Protein AF-A0A519GGA2-F1 (afdb_monomer_lite)

pLDDT: mean 87.55, std 9.19, range [40.94, 97.56]

Secondary structure (DSSP, 8-state):
---PPP-HHHHHHHHHHHHHHHHHHHHHHHHHHHHHHHHHHHHHHHHHHHHHHHHHHHHHHHTS-SSSS-HHHHHHHHHHHHTTT--GGGGGGPPPGGG-SS---HHHHHHHHHHHHHHHIIIIIHHHHHHHHHHHHHH--TT-HHHHHHHHHHHHHTT-GGG--HHHHHHHHHHHHHHHS-TTS-HHHHHHHHHHHHHHHTTSS---SSPP-HHHHHHHHHHHHTS-HHHHHHHHHHHTTTTTTSPPB-HHHHH-TTGGGT---TT---TT--B-GGGSHHIIIIIIHHHHHHHHHHHHHHHHHHTT----HHHHHHHHHHHHHHHHHHHHHHHHH--

Sequence (339 aa):
QRLAGADVKLERRRHALRVAGVAAMTLLTVGLLAAWGTSALQNLNYLKAVEARVEPARQSLATLPARVQNLVQIAPVLQGLRNIWQTPENRDGHAPLAMTLGLYQGDKLDAAAMLAHQRALADAFLPQLAKRLEDQLRTAQKDNLEFTYEALKSYLMLHQPEHFDADALKAWITLDWARSLDRGIPEDQRRALEDQLDVLIAQGPPRSPLKMDENLVRSVRAMLASYPLEARIFSRLKRQRLGQDIPAFSVATAAGPSAPLVFERISGKPLTDGVPGMFTFDGYHKRFQNEVVVVTGLLATEDPWVLGQERSAADRARDVAALGALTDRVRRLYLEEYV

Radius of gyration: 34.6 Å; chains: 1; bounding box: 66×61×123 Å

Foldseek 3Di:
DDDDDDDVVVVVVVVVVVVVVVVVVVVVVVVLVVLVVLLQVLQVVLVVQLVVVVVVLVVLLVPPDPDDDDLLSVLVSLVCLLCSSDDPSQHPLHHDPSNPPVNHCSVVVNVVSLVVSLVSCLPPVLLNVLVVLVVQLVVDDLVQLQSNLLSLLLNVLQAPLVSPDLVSNLVNSLVCCVVPPDPPDDPVSSVSSSVSSVSNCVVGRRHRPDDDPPVSLLVSLVSSVVDDPLVSLLSVVVVVVQQPVFDFDFQCVVVDVCSVVPDADPVRDDSVPGHRRCLDPCNVPVTVVVVLLVSLVVCLVRVCVSSVVVDDPVVSVVSVVCSVVSSVSNVVVSVVSRD

Structure (mmCIF, N/CA/C/O backbone):
data_AF-A0A519GGA2-F1
#
_entry.id   AF-A0A519GGA2-F1
#
loop_
_atom_site.group_PDB
_atom_site.id
_atom_site.type_symbol
_atom_site.label_atom_id
_atom_site.label_alt_id
_atom_site.label_comp_id
_atom_site.label_asym_id
_atom_site.label_entity_id
_atom_site.label_seq_id
_atom_site.pdbx_PDB_ins_code
_atom_site.Cartn_x
_atom_site.Cartn_y
_atom_site.Cartn_z
_atom_site.occupancy
_atom_site.B_iso_or_equiv
_atom_site.auth_seq_id
_atom_site.auth_comp_id
_atom_site.auth_asym_id
_atom_site.auth_atom_id
_atom_site.pdbx_PDB_model_num
ATOM 1 N N . GLN A 1 1 ? 14.987 -31.013 -91.842 1.00 44.22 1 GLN A N 1
ATOM 2 C CA . GLN A 1 1 ? 15.618 -30.591 -90.573 1.00 44.22 1 GLN A CA 1
ATOM 3 C C . GLN A 1 1 ? 15.258 -29.129 -90.334 1.00 44.22 1 GLN A C 1
ATOM 5 O O . GLN A 1 1 ? 15.663 -28.283 -91.115 1.00 44.22 1 GLN A O 1
ATOM 10 N N . ARG A 1 2 ? 14.389 -28.839 -89.356 1.00 40.94 2 ARG A N 1
ATOM 11 C CA . ARG A 1 2 ? 13.951 -27.472 -89.020 1.00 40.94 2 ARG A CA 1
ATOM 12 C C . ARG A 1 2 ? 14.834 -26.949 -87.884 1.00 40.94 2 ARG A C 1
ATOM 14 O O . ARG A 1 2 ? 14.681 -27.406 -86.758 1.00 40.94 2 ARG A O 1
ATOM 21 N N . LEU A 1 3 ? 15.738 -26.018 -88.177 1.00 49.50 3 LEU A N 1
ATOM 22 C CA . LEU A 1 3 ? 16.419 -25.207 -87.165 1.00 49.50 3 LEU A CA 1
ATOM 23 C C . LEU A 1 3 ? 15.674 -23.871 -87.095 1.00 49.50 3 LEU A C 1
ATOM 25 O O . LEU A 1 3 ? 15.747 -23.055 -88.010 1.00 49.50 3 LEU A O 1
ATOM 29 N N . ALA A 1 4 ? 14.861 -23.716 -86.052 1.00 53.75 4 ALA A N 1
ATOM 30 C CA . ALA A 1 4 ? 14.097 -22.509 -85.779 1.00 53.75 4 ALA A CA 1
ATOM 31 C C . ALA A 1 4 ? 15.055 -21.363 -85.419 1.00 53.75 4 ALA A C 1
ATOM 33 O O . ALA A 1 4 ? 15.823 -21.474 -84.465 1.00 53.75 4 ALA A O 1
ATOM 34 N N . GLY A 1 5 ? 15.018 -20.274 -86.189 1.00 57.56 5 GLY A N 1
ATOM 35 C CA . GLY A 1 5 ? 15.769 -19.058 -85.889 1.00 57.56 5 GLY A CA 1
ATOM 36 C C . GLY A 1 5 ? 15.288 -18.454 -84.572 1.00 57.56 5 GLY A C 1
ATOM 37 O O . GLY A 1 5 ? 14.107 -18.143 -84.422 1.00 57.56 5 GLY A O 1
ATOM 38 N N . ALA A 1 6 ? 16.195 -18.324 -83.607 1.00 61.47 6 ALA A N 1
ATOM 39 C CA . ALA A 1 6 ? 15.923 -17.653 -82.346 1.00 61.47 6 ALA A CA 1
ATOM 40 C C . ALA A 1 6 ? 15.595 -16.172 -82.605 1.00 61.47 6 ALA A C 1
ATOM 42 O O . ALA A 1 6 ? 16.351 -15.455 -83.260 1.00 61.47 6 ALA A O 1
ATOM 43 N N . ASP A 1 7 ? 14.447 -15.715 -82.108 1.00 73.69 7 ASP A N 1
ATOM 44 C CA . ASP A 1 7 ? 14.014 -14.324 -82.221 1.00 73.69 7 ASP A CA 1
ATOM 45 C C . ASP A 1 7 ? 14.895 -13.418 -81.339 1.00 73.69 7 ASP A C 1
ATOM 47 O O . ASP A 1 7 ? 14.715 -13.313 -80.122 1.00 73.69 7 ASP A O 1
ATOM 51 N N . VAL A 1 8 ? 15.864 -12.751 -81.972 1.00 73.19 8 VAL A N 1
ATOM 52 C CA . VAL A 1 8 ? 16.862 -11.872 -81.336 1.00 73.19 8 VAL A CA 1
ATOM 53 C C . VAL A 1 8 ? 16.212 -10.725 -80.546 1.00 73.19 8 VAL A C 1
ATOM 55 O O . VAL A 1 8 ? 16.763 -10.271 -79.539 1.00 73.19 8 VAL A O 1
ATOM 58 N N . LYS A 1 9 ? 15.022 -10.246 -80.946 1.00 74.69 9 LYS A N 1
ATOM 59 C CA . LYS A 1 9 ? 14.295 -9.206 -80.191 1.00 74.69 9 LYS A CA 1
ATOM 60 C C . LYS A 1 9 ? 13.747 -9.765 -78.881 1.00 74.69 9 LYS A C 1
ATOM 62 O O . LYS A 1 9 ? 13.834 -9.104 -77.842 1.00 74.69 9 LYS A O 1
ATOM 67 N N . LEU A 1 10 ? 13.217 -10.985 -78.922 1.00 76.44 10 LEU A N 1
ATOM 68 C CA . LEU A 1 10 ? 12.726 -11.692 -77.744 1.00 76.44 10 LEU A CA 1
ATOM 69 C C . LEU A 1 10 ? 13.873 -11.999 -76.768 1.00 76.44 10 LEU A C 1
ATOM 71 O O . LEU A 1 10 ? 13.717 -11.850 -75.556 1.00 76.44 10 LEU A O 1
ATOM 75 N N . GLU A 1 11 ? 15.039 -12.369 -77.296 1.00 80.38 11 GLU A N 1
ATOM 76 C CA . GLU A 1 11 ? 16.248 -12.640 -76.517 1.00 80.38 11 GLU A CA 1
ATOM 77 C C . GLU A 1 11 ? 16.801 -11.379 -75.832 1.00 80.38 11 GLU A C 1
ATOM 79 O O . GLU A 1 11 ? 17.041 -11.397 -74.623 1.00 80.38 11 GLU A O 1
ATOM 84 N N . ARG A 1 12 ? 16.883 -10.244 -76.543 1.00 80.69 12 ARG A N 1
ATOM 85 C CA . ARG A 1 12 ? 17.262 -8.944 -75.952 1.00 80.69 12 ARG A CA 1
ATOM 86 C C . ARG A 1 12 ? 16.295 -8.494 -74.860 1.00 80.69 12 ARG A C 1
ATOM 88 O O . ARG A 1 12 ? 16.736 -8.033 -73.809 1.00 80.69 12 ARG A O 1
ATOM 95 N N . ARG A 1 13 ? 14.983 -8.659 -75.069 1.00 84.88 13 ARG A N 1
ATOM 96 C CA . ARG A 1 13 ? 13.961 -8.327 -74.060 1.00 84.88 13 ARG A CA 1
ATOM 97 C C . ARG A 1 13 ? 14.098 -9.205 -72.815 1.00 84.88 13 ARG A C 1
ATOM 99 O O . ARG A 1 13 ? 14.031 -8.693 -71.702 1.00 84.88 13 ARG A O 1
ATOM 10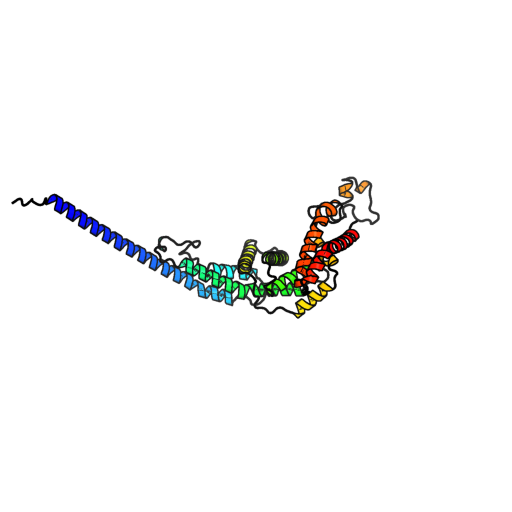6 N N . ARG A 1 14 ? 14.338 -10.509 -72.986 1.00 85.44 14 ARG A N 1
ATOM 107 C CA . ARG A 1 14 ? 14.599 -11.442 -71.875 1.00 85.44 14 ARG A CA 1
ATOM 108 C C . ARG A 1 14 ? 15.880 -11.086 -71.123 1.00 85.44 14 ARG A C 1
ATOM 110 O O . ARG A 1 14 ? 15.871 -11.108 -69.897 1.00 85.44 14 ARG A O 1
ATOM 117 N N . HIS A 1 15 ? 16.951 -10.727 -71.827 1.00 87.19 15 HIS A N 1
ATOM 118 C CA . HIS A 1 15 ? 18.196 -10.282 -71.205 1.00 87.19 15 HIS A CA 1
ATOM 119 C C . HIS A 1 15 ? 17.999 -8.987 -70.403 1.00 87.19 15 HIS A C 1
ATOM 121 O O . HIS A 1 15 ? 18.388 -8.929 -69.241 1.00 87.19 15 HIS A O 1
ATOM 127 N N . ALA A 1 16 ? 17.327 -7.981 -70.972 1.00 89.50 16 ALA A N 1
ATOM 128 C CA . ALA A 1 16 ? 17.018 -6.732 -70.275 1.00 89.50 16 ALA A CA 1
ATOM 129 C C . ALA A 1 16 ? 16.166 -6.959 -69.014 1.00 89.50 16 ALA A C 1
ATOM 131 O O . ALA A 1 16 ? 16.474 -6.401 -67.966 1.00 89.50 16 ALA A O 1
ATOM 132 N N . LEU A 1 17 ? 15.149 -7.829 -69.082 1.00 93.00 17 LEU A N 1
ATOM 133 C CA . LEU A 1 17 ? 14.333 -8.202 -67.919 1.00 93.00 17 LEU A CA 1
ATOM 134 C C . LEU A 1 17 ? 15.150 -8.921 -66.838 1.00 93.00 17 LEU A C 1
ATOM 136 O O . LEU A 1 17 ? 14.963 -8.645 -65.657 1.00 93.00 17 LEU A O 1
ATOM 140 N N . ARG A 1 18 ? 16.077 -9.811 -67.221 1.00 92.12 18 ARG A N 1
ATOM 141 C CA . ARG A 1 18 ? 16.985 -10.472 -66.267 1.00 92.12 18 ARG A CA 1
ATOM 142 C C . ARG A 1 18 ? 17.917 -9.469 -65.595 1.00 92.12 18 ARG A C 1
ATOM 144 O O . ARG A 1 18 ? 18.035 -9.501 -64.378 1.00 92.12 18 ARG A O 1
ATOM 151 N N . VAL A 1 19 ? 18.539 -8.569 -66.358 1.00 94.06 19 VAL A N 1
ATOM 152 C CA . VAL A 1 19 ? 19.422 -7.526 -65.809 1.00 94.06 19 VAL A CA 1
ATOM 153 C C . VAL A 1 19 ? 18.647 -6.586 -64.888 1.00 94.06 19 VAL A C 1
ATOM 155 O O . VAL A 1 19 ? 19.121 -6.300 -63.795 1.00 94.06 19 VAL A O 1
ATOM 158 N N . ALA A 1 20 ? 17.441 -6.164 -65.276 1.00 94.44 20 ALA A N 1
ATOM 159 C CA . ALA A 1 20 ? 16.574 -5.348 -64.430 1.00 94.44 20 ALA A CA 1
ATOM 160 C C . ALA A 1 20 ? 16.183 -6.081 -63.137 1.00 94.44 20 ALA A C 1
ATOM 162 O O . ALA A 1 20 ? 16.242 -5.493 -62.061 1.00 94.44 20 ALA A O 1
ATOM 163 N N . GLY A 1 21 ? 15.847 -7.372 -63.225 1.00 95.31 21 GLY A N 1
ATOM 164 C CA . GLY A 1 21 ? 15.548 -8.205 -62.060 1.00 95.31 21 GLY A CA 1
ATOM 165 C C . GLY A 1 21 ? 16.744 -8.347 -61.118 1.00 95.31 21 GLY A C 1
ATOM 166 O O . GLY A 1 21 ? 16.601 -8.152 -59.915 1.00 95.31 21 GLY A O 1
ATOM 167 N N . VAL A 1 22 ? 17.938 -8.620 -61.655 1.00 95.69 22 VAL A N 1
ATOM 168 C CA . VAL A 1 22 ? 19.178 -8.694 -60.864 1.00 95.69 22 VAL A CA 1
ATOM 169 C C . VAL A 1 22 ? 19.501 -7.344 -60.229 1.00 95.69 22 VAL A C 1
ATOM 171 O O . VAL A 1 22 ? 19.768 -7.295 -59.035 1.00 95.69 22 VAL A O 1
ATOM 174 N N . ALA A 1 23 ? 19.411 -6.241 -60.976 1.00 95.94 23 ALA A N 1
ATOM 175 C CA . ALA A 1 23 ? 19.635 -4.900 -60.440 1.00 95.94 23 ALA A CA 1
ATOM 176 C C . ALA A 1 23 ? 18.649 -4.561 -59.311 1.00 95.94 23 ALA A C 1
ATOM 178 O O . ALA A 1 23 ? 19.065 -4.052 -58.273 1.00 95.94 23 ALA A O 1
ATOM 179 N N . ALA A 1 24 ? 17.366 -4.899 -59.471 1.00 96.69 24 ALA A N 1
ATOM 180 C CA . ALA A 1 24 ? 16.352 -4.703 -58.439 1.00 96.69 24 ALA A CA 1
ATOM 181 C C . ALA A 1 24 ? 16.634 -5.540 -57.181 1.00 96.69 24 ALA A C 1
ATOM 183 O O . ALA A 1 24 ? 16.558 -5.011 -56.075 1.00 96.69 24 ALA A O 1
ATOM 184 N N . MET A 1 25 ? 17.016 -6.815 -57.330 1.00 96.69 25 MET A N 1
ATOM 185 C CA . MET A 1 25 ? 17.394 -7.673 -56.198 1.00 96.69 25 MET A CA 1
ATOM 186 C C . MET A 1 25 ? 18.631 -7.145 -55.468 1.00 96.69 25 MET A C 1
ATOM 188 O O . MET A 1 25 ? 18.647 -7.111 -54.238 1.00 96.69 25 MET A O 1
ATOM 192 N N . THR A 1 26 ? 19.648 -6.689 -56.200 1.00 97.00 26 THR A N 1
ATOM 193 C CA . THR A 1 26 ? 20.852 -6.092 -55.610 1.00 97.00 26 THR A CA 1
ATOM 194 C C . THR A 1 26 ? 20.517 -4.809 -54.852 1.00 97.00 26 THR A C 1
ATOM 196 O O . THR A 1 26 ? 20.927 -4.664 -53.704 1.00 97.00 26 THR A O 1
ATOM 199 N N . LEU A 1 27 ? 19.725 -3.906 -55.441 1.00 97.56 27 LEU A N 1
ATOM 200 C CA . LEU A 1 27 ? 19.289 -2.671 -54.779 1.00 97.56 27 LEU A CA 1
ATOM 201 C C . LEU A 1 27 ? 18.460 -2.955 -53.524 1.00 97.56 27 LEU A C 1
ATOM 203 O O . LEU A 1 27 ? 18.695 -2.338 -52.488 1.00 97.56 27 LEU A O 1
ATOM 207 N N . LEU A 1 28 ? 17.539 -3.919 -53.590 1.00 97.19 28 LEU A N 1
ATOM 208 C CA . LEU A 1 28 ? 16.744 -4.348 -52.441 1.00 97.19 28 LEU A CA 1
ATOM 209 C C . LEU A 1 28 ? 17.633 -4.924 -51.333 1.00 97.19 28 LEU A C 1
ATOM 211 O O . LEU A 1 28 ? 17.469 -4.574 -50.169 1.00 97.19 28 LEU A O 1
ATOM 215 N N . THR A 1 29 ? 18.610 -5.756 -51.690 1.00 96.94 29 THR A N 1
ATOM 216 C CA . THR A 1 29 ? 19.540 -6.366 -50.729 1.00 96.94 29 THR A CA 1
ATOM 217 C C . THR A 1 29 ? 20.405 -5.305 -50.048 1.00 96.94 29 THR A C 1
ATOM 219 O O . THR A 1 29 ? 20.520 -5.297 -48.825 1.00 96.94 29 THR A O 1
ATOM 222 N N . VAL A 1 30 ? 20.967 -4.367 -50.816 1.00 97.25 30 VAL A N 1
ATOM 223 C CA . VAL A 1 30 ? 21.743 -3.238 -50.277 1.00 97.25 30 VAL A CA 1
ATOM 224 C C . VAL A 1 30 ? 20.870 -2.353 -49.385 1.00 97.25 30 VAL A C 1
ATOM 226 O O . VAL A 1 30 ? 21.309 -1.961 -48.307 1.00 97.25 30 VAL A O 1
ATOM 229 N N . GLY A 1 31 ? 19.623 -2.089 -49.785 1.00 96.31 31 GLY A N 1
ATOM 230 C CA . GLY A 1 31 ? 18.660 -1.338 -48.980 1.00 96.31 31 GLY A CA 1
ATOM 231 C C . GLY A 1 31 ? 18.343 -2.017 -47.646 1.00 96.31 31 GLY A C 1
ATOM 232 O O . GLY A 1 31 ? 18.377 -1.362 -46.607 1.00 96.31 31 GLY A O 1
ATOM 233 N N . LEU A 1 32 ? 18.110 -3.334 -47.649 1.00 94.75 32 LEU A N 1
ATOM 234 C CA . LEU A 1 32 ? 17.880 -4.113 -46.428 1.00 94.75 32 LEU A CA 1
ATOM 235 C C . LEU A 1 32 ? 19.107 -4.111 -45.509 1.00 94.75 32 LEU A C 1
ATOM 237 O O . LEU A 1 32 ? 18.960 -3.904 -44.308 1.00 94.75 32 LEU A O 1
ATOM 241 N N . LEU A 1 33 ? 20.314 -4.280 -46.060 1.00 95.31 33 LEU A N 1
ATOM 242 C CA . LEU A 1 33 ? 21.558 -4.216 -45.287 1.00 95.31 33 LEU A CA 1
ATOM 243 C C . LEU A 1 33 ? 21.790 -2.824 -44.685 1.00 95.31 33 LEU A C 1
ATOM 245 O O . LEU A 1 33 ? 22.177 -2.720 -43.523 1.00 95.31 33 LEU A O 1
ATOM 249 N N . ALA A 1 34 ? 21.515 -1.756 -45.438 1.00 94.75 34 ALA A N 1
ATOM 250 C CA . ALA A 1 34 ? 21.625 -0.384 -44.950 1.00 94.75 34 ALA A CA 1
ATOM 251 C C . ALA A 1 34 ? 20.599 -0.083 -43.844 1.00 94.75 34 ALA A C 1
ATOM 253 O O . ALA A 1 34 ? 20.940 0.530 -42.829 1.00 94.75 34 ALA A O 1
ATOM 254 N N . ALA A 1 35 ? 19.357 -0.552 -44.001 1.00 94.00 35 ALA A N 1
ATOM 255 C CA . ALA A 1 35 ? 18.316 -0.414 -42.989 1.00 94.00 35 ALA A CA 1
ATOM 256 C C . ALA A 1 35 ? 18.677 -1.195 -41.715 1.00 94.00 35 ALA A C 1
ATOM 258 O O . ALA A 1 35 ? 18.611 -0.650 -40.613 1.00 94.00 35 ALA A O 1
ATOM 259 N N . TRP A 1 36 ? 19.146 -2.436 -41.858 1.00 96.00 36 TRP A N 1
ATOM 260 C CA . TRP A 1 36 ? 19.590 -3.270 -40.741 1.00 96.00 36 TRP A CA 1
ATOM 261 C C . TRP A 1 36 ? 20.805 -2.676 -40.015 1.00 96.00 36 TRP A C 1
ATOM 263 O O . TRP A 1 36 ? 20.803 -2.595 -38.788 1.00 96.00 36 TRP A O 1
ATOM 273 N N . GLY A 1 37 ? 21.798 -2.167 -40.753 1.00 95.31 37 GLY A N 1
ATOM 274 C CA . GLY A 1 37 ? 22.953 -1.463 -40.189 1.00 95.31 37 GLY A CA 1
ATOM 275 C C . GLY A 1 37 ? 22.557 -0.189 -39.434 1.00 95.31 37 GLY A C 1
ATOM 276 O O . GLY A 1 37 ? 23.055 0.064 -38.338 1.00 95.31 37 GLY A O 1
ATOM 277 N N . THR A 1 38 ? 21.595 0.568 -39.969 1.00 93.75 38 THR A N 1
ATOM 278 C CA . THR A 1 38 ? 21.011 1.735 -39.288 1.00 93.75 38 THR A CA 1
ATOM 279 C C . THR A 1 38 ? 20.313 1.324 -37.990 1.00 93.75 38 THR A C 1
ATOM 281 O O . THR A 1 38 ? 20.544 1.936 -36.947 1.00 93.75 38 THR A O 1
ATOM 284 N N . SER A 1 39 ? 19.529 0.242 -38.024 1.00 94.69 39 SER A N 1
ATOM 285 C CA . SER A 1 39 ? 18.868 -0.319 -36.841 1.00 94.69 39 SER A CA 1
ATOM 286 C C . SER A 1 39 ? 19.856 -0.788 -35.783 1.00 94.69 39 SER A C 1
ATOM 288 O O . SER A 1 39 ? 19.616 -0.576 -34.593 1.00 94.69 39 SER A O 1
ATOM 290 N N . ALA A 1 40 ? 20.972 -1.397 -36.182 1.00 95.06 40 ALA A N 1
ATOM 291 C CA . ALA A 1 40 ? 22.030 -1.795 -35.262 1.00 95.06 40 ALA A CA 1
ATOM 292 C C . ALA A 1 40 ? 22.681 -0.572 -34.599 1.00 95.06 40 ALA A C 1
ATOM 294 O O . ALA A 1 40 ? 22.807 -0.531 -33.376 1.00 95.06 40 ALA A O 1
ATOM 295 N N . LEU A 1 41 ? 23.035 0.452 -35.382 1.00 94.56 41 LEU A N 1
ATOM 296 C CA . LEU A 1 41 ? 23.666 1.666 -34.863 1.00 94.56 41 LEU A CA 1
ATOM 297 C C . LEU A 1 41 ? 22.755 2.414 -33.879 1.00 94.56 41 LEU A C 1
ATOM 299 O O . LEU A 1 41 ? 23.213 2.828 -32.815 1.00 94.56 41 LEU A O 1
ATOM 303 N N . GLN A 1 42 ? 21.463 2.546 -34.194 1.00 93.56 42 GLN A N 1
ATOM 304 C CA . GLN A 1 42 ? 20.500 3.186 -33.294 1.00 93.56 42 GLN A CA 1
ATOM 305 C C . GLN A 1 42 ? 20.315 2.398 -31.994 1.00 93.56 42 GLN A C 1
ATOM 307 O O . GLN A 1 42 ? 20.311 2.999 -30.923 1.00 93.56 42 GLN A O 1
ATOM 312 N N . ASN A 1 43 ? 20.246 1.063 -32.054 1.00 94.50 43 ASN A N 1
ATOM 313 C CA . ASN A 1 43 ? 20.178 0.228 -30.850 1.00 94.50 43 ASN A CA 1
ATOM 314 C C . ASN A 1 43 ? 21.443 0.320 -29.985 1.00 94.50 43 ASN A C 1
ATOM 316 O O . ASN A 1 43 ? 21.341 0.342 -28.761 1.00 94.50 43 ASN A O 1
ATOM 320 N N . LEU A 1 44 ? 22.628 0.418 -30.595 1.00 94.12 44 LEU A N 1
ATOM 321 C CA . LEU A 1 44 ? 23.879 0.623 -29.857 1.00 94.12 44 LEU A CA 1
ATOM 322 C C . LEU A 1 44 ? 23.929 1.997 -29.179 1.00 94.12 44 LEU A C 1
ATOM 324 O O . LEU A 1 44 ? 24.384 2.099 -28.042 1.00 94.12 44 LEU A O 1
ATOM 328 N N . ASN A 1 45 ? 23.457 3.047 -29.853 1.00 93.38 45 ASN A N 1
ATOM 329 C CA . ASN A 1 45 ? 23.374 4.384 -29.263 1.00 93.38 45 ASN A CA 1
ATOM 330 C C . ASN A 1 45 ? 22.361 4.425 -28.114 1.00 93.38 45 ASN A C 1
ATOM 332 O O . ASN A 1 45 ? 22.670 4.960 -27.053 1.00 93.38 45 ASN A O 1
ATOM 336 N N . TYR A 1 46 ? 21.204 3.789 -28.295 1.00 94.38 46 TYR A N 1
ATOM 337 C CA . TYR A 1 46 ? 20.201 3.620 -27.250 1.00 94.38 46 TYR A CA 1
ATOM 338 C C . TYR A 1 46 ? 20.764 2.894 -26.019 1.00 94.38 46 TYR A C 1
ATOM 340 O O . TYR A 1 46 ? 20.621 3.380 -24.899 1.00 94.38 46 TYR A O 1
ATOM 348 N N . LEU A 1 47 ? 21.486 1.784 -26.212 1.00 94.31 47 LEU A N 1
ATOM 349 C CA . LEU A 1 47 ? 22.108 1.054 -25.105 1.00 94.31 47 LEU A CA 1
ATOM 350 C C . LEU A 1 47 ? 23.109 1.928 -24.334 1.00 94.31 47 LEU A C 1
ATOM 352 O O . LEU A 1 47 ? 23.065 1.956 -23.107 1.00 94.31 47 LEU A O 1
ATOM 356 N N . LYS A 1 48 ? 23.950 2.695 -25.040 1.00 94.50 48 LYS A N 1
ATOM 357 C CA . LYS A 1 48 ? 24.878 3.657 -24.418 1.00 94.50 48 LYS A CA 1
ATOM 358 C C . LYS A 1 48 ? 24.144 4.753 -23.643 1.00 94.50 48 LYS A C 1
ATOM 360 O O . LYS A 1 48 ? 24.598 5.149 -22.573 1.00 94.50 48 LYS A O 1
ATOM 365 N N . ALA A 1 49 ? 23.020 5.243 -24.168 1.00 93.62 49 ALA A N 1
ATOM 366 C CA . ALA A 1 49 ? 22.211 6.265 -23.509 1.00 93.62 49 ALA A CA 1
ATOM 367 C C . ALA A 1 49 ? 21.597 5.755 -22.196 1.00 93.62 49 ALA A C 1
ATOM 369 O O . ALA A 1 49 ? 21.563 6.494 -21.212 1.00 93.62 49 ALA A O 1
ATOM 370 N N . VAL A 1 50 ? 21.155 4.494 -22.158 1.00 94.75 50 VAL A N 1
ATOM 371 C CA . VAL A 1 50 ? 20.675 3.845 -20.928 1.00 94.75 50 VAL A CA 1
ATOM 372 C C . VAL A 1 50 ? 21.833 3.580 -19.963 1.00 94.75 50 VAL A C 1
ATOM 374 O O . VAL A 1 50 ? 21.728 3.914 -18.786 1.00 94.75 50 VAL A O 1
ATOM 377 N N . GLU A 1 51 ? 22.959 3.047 -20.447 1.00 94.56 51 GLU A N 1
ATOM 378 C CA . GLU A 1 51 ? 24.154 2.762 -19.638 1.00 94.56 51 GLU A CA 1
ATOM 379 C C . GLU A 1 51 ? 24.680 4.014 -18.923 1.00 94.56 51 GLU A C 1
ATOM 381 O O . GLU A 1 51 ? 24.952 3.977 -17.723 1.00 94.56 51 GLU A O 1
ATOM 386 N N . ALA A 1 52 ? 24.710 5.158 -19.613 1.00 93.94 52 ALA A N 1
ATOM 387 C CA . ALA A 1 52 ? 25.124 6.437 -19.038 1.00 93.94 52 ALA A CA 1
ATOM 388 C C . ALA A 1 52 ? 24.252 6.904 -17.852 1.00 93.94 52 ALA A C 1
ATOM 390 O O . ALA A 1 52 ? 24.689 7.741 -17.062 1.00 93.94 52 ALA A O 1
ATOM 391 N N . ARG A 1 53 ? 23.030 6.375 -17.701 1.00 93.69 53 ARG A N 1
ATOM 392 C CA . ARG A 1 53 ? 22.115 6.697 -16.590 1.00 93.69 53 ARG A CA 1
ATOM 393 C C . ARG A 1 53 ? 22.253 5.757 -15.397 1.00 93.69 53 ARG A C 1
ATOM 395 O O . ARG A 1 53 ? 21.771 6.092 -14.316 1.00 93.69 53 ARG A O 1
ATOM 402 N N . VAL A 1 54 ? 22.909 4.608 -15.567 1.00 92.62 54 VAL A N 1
ATOM 403 C CA . VAL A 1 54 ? 23.020 3.574 -14.526 1.00 92.62 54 VAL A CA 1
ATOM 404 C C . VAL A 1 54 ? 23.818 4.074 -13.326 1.00 92.62 54 VAL A C 1
ATOM 406 O O . VAL A 1 54 ? 23.339 3.969 -12.199 1.00 92.62 54 VAL A O 1
ATOM 409 N N . GLU A 1 55 ? 25.002 4.649 -13.545 1.00 92.00 55 GLU A N 1
ATOM 410 C CA . GLU A 1 55 ? 25.844 5.145 -12.446 1.00 92.00 55 GLU A CA 1
ATOM 411 C C . GLU A 1 55 ? 25.199 6.308 -11.669 1.00 92.00 55 GLU A C 1
ATOM 413 O O . GLU A 1 55 ? 25.125 6.219 -10.440 1.00 92.00 55 GLU A O 1
ATOM 418 N N . PRO A 1 56 ? 24.630 7.345 -12.320 1.00 92.38 56 PRO A N 1
ATOM 419 C CA . PRO A 1 56 ? 23.853 8.365 -11.616 1.00 92.38 56 PRO A CA 1
ATOM 420 C C . PRO A 1 56 ? 22.698 7.786 -10.787 1.00 92.38 56 PRO A C 1
ATOM 422 O O . PRO A 1 56 ? 22.520 8.172 -9.633 1.00 92.38 56 PRO A O 1
ATOM 425 N N . ALA A 1 57 ? 21.945 6.822 -11.332 1.00 89.69 57 ALA A N 1
ATOM 426 C CA . ALA A 1 57 ? 20.840 6.187 -10.614 1.00 89.69 57 ALA A CA 1
ATOM 427 C C . ALA A 1 57 ? 21.325 5.397 -9.385 1.00 89.69 57 ALA A C 1
ATOM 429 O O . ALA A 1 57 ? 20.723 5.489 -8.313 1.00 89.69 57 ALA A O 1
ATOM 430 N N . ARG A 1 58 ? 22.444 4.668 -9.507 1.00 88.69 58 ARG A N 1
ATOM 431 C CA . ARG A 1 58 ? 23.088 3.980 -8.374 1.00 88.69 58 ARG A CA 1
ATOM 432 C C . ARG A 1 58 ? 23.507 4.963 -7.285 1.00 88.69 58 ARG A C 1
ATOM 434 O O . ARG A 1 58 ? 23.268 4.695 -6.111 1.00 88.69 58 ARG A O 1
ATOM 441 N N . GLN A 1 59 ? 24.099 6.095 -7.660 1.00 89.31 59 GLN A N 1
ATOM 442 C CA . GLN A 1 59 ? 24.496 7.135 -6.711 1.00 89.31 59 GLN A CA 1
ATOM 443 C C . GLN A 1 59 ? 23.280 7.743 -6.007 1.00 89.31 59 GLN A C 1
ATOM 445 O O . GLN A 1 59 ? 23.286 7.834 -4.784 1.00 89.31 59 GLN A O 1
ATOM 450 N N . SER A 1 60 ? 22.214 8.078 -6.746 1.00 87.50 60 SER A N 1
ATOM 451 C CA . SER A 1 60 ? 20.971 8.593 -6.153 1.00 87.50 60 SER A CA 1
ATOM 452 C C . SER A 1 60 ? 20.385 7.624 -5.125 1.00 87.50 60 SER A C 1
ATOM 454 O O . SER A 1 60 ? 20.050 8.049 -4.021 1.00 87.50 60 SER A O 1
ATOM 456 N N . LEU A 1 61 ? 20.338 6.324 -5.441 1.00 84.25 61 LEU A N 1
ATOM 457 C CA . LEU A 1 61 ? 19.906 5.285 -4.501 1.00 84.25 61 LEU A CA 1
ATOM 458 C C . LEU A 1 61 ? 20.814 5.190 -3.267 1.00 84.25 61 LEU A C 1
ATOM 460 O O . LEU A 1 61 ? 20.314 5.095 -2.151 1.00 84.25 61 LEU A O 1
ATOM 464 N N . ALA A 1 62 ? 22.137 5.240 -3.445 1.00 84.44 62 ALA A N 1
ATOM 465 C CA . ALA A 1 62 ? 23.097 5.149 -2.344 1.00 84.44 62 ALA A CA 1
ATOM 466 C C . ALA A 1 62 ? 23.056 6.367 -1.405 1.00 84.44 62 ALA A C 1
ATOM 468 O O . ALA A 1 62 ? 23.363 6.246 -0.221 1.00 84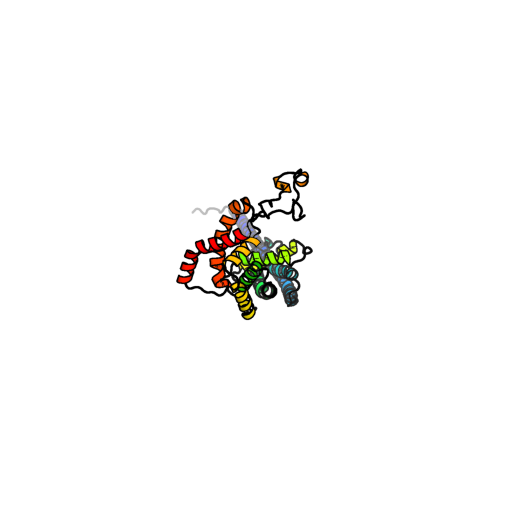.44 62 ALA A O 1
ATOM 469 N N . THR A 1 63 ? 22.674 7.537 -1.923 1.00 83.44 63 THR A N 1
ATOM 470 C CA . THR A 1 63 ? 22.512 8.762 -1.127 1.00 83.44 63 THR A CA 1
ATOM 471 C C . THR A 1 63 ? 21.178 8.849 -0.392 1.00 83.44 63 THR A C 1
ATOM 473 O O . THR A 1 63 ? 20.986 9.785 0.385 1.00 83.44 63 THR A O 1
ATOM 476 N N . LEU A 1 64 ? 20.253 7.905 -0.619 1.00 75.94 64 LEU A N 1
ATOM 477 C CA . LEU A 1 64 ? 18.971 7.917 0.072 1.00 75.94 64 LEU A CA 1
ATOM 478 C C . LEU A 1 64 ? 19.200 7.836 1.589 1.00 75.94 64 LEU A C 1
ATOM 480 O O . LEU A 1 64 ? 19.937 6.966 2.065 1.00 75.94 64 LEU A O 1
ATOM 484 N N . PRO A 1 65 ? 18.589 8.739 2.372 1.00 65.56 65 PRO A N 1
ATOM 485 C CA . PRO A 1 65 ? 18.801 8.766 3.806 1.00 65.56 65 PRO A CA 1
ATOM 486 C C . PRO A 1 65 ? 18.324 7.456 4.438 1.00 65.56 65 PRO A C 1
ATOM 488 O O . PRO A 1 65 ? 17.186 7.031 4.257 1.00 65.56 65 PRO A O 1
ATOM 491 N N . ALA A 1 66 ? 19.184 6.847 5.258 1.00 59.31 66 ALA A N 1
ATOM 492 C CA . ALA A 1 66 ? 18.846 5.637 6.008 1.00 59.31 66 ALA A CA 1
ATOM 493 C C . ALA A 1 66 ? 17.727 5.870 7.044 1.00 59.31 66 ALA A C 1
ATOM 495 O O . ALA A 1 66 ? 17.099 4.919 7.507 1.00 59.31 66 ALA A O 1
ATOM 496 N N . ARG A 1 67 ? 17.477 7.131 7.430 1.00 53.09 67 ARG A N 1
ATOM 497 C CA . ARG A 1 67 ? 16.476 7.506 8.433 1.00 53.09 67 ARG A CA 1
ATOM 498 C C . ARG A 1 67 ? 15.300 8.258 7.831 1.00 53.09 67 ARG A C 1
ATOM 500 O O . ARG A 1 67 ? 15.475 9.277 7.171 1.00 53.09 67 ARG A O 1
ATOM 507 N N . VAL A 1 68 ? 14.122 7.739 8.176 1.00 53.88 68 VAL A N 1
ATOM 508 C CA . VAL A 1 68 ? 12.769 8.280 8.032 1.00 53.88 68 VAL A CA 1
ATOM 509 C C . VAL A 1 68 ? 12.753 9.801 8.187 1.00 53.88 68 VAL A C 1
ATOM 511 O O . VAL A 1 68 ? 12.681 10.309 9.302 1.00 53.88 68 VAL A O 1
ATOM 514 N N . GLN A 1 69 ? 12.804 10.531 7.074 1.00 54.66 69 GLN A N 1
ATOM 515 C CA . GLN A 1 69 ? 12.328 11.917 7.037 1.00 54.66 69 GLN A CA 1
ATOM 516 C C . GLN A 1 69 ? 11.482 12.234 5.801 1.00 54.66 69 GLN A C 1
ATOM 518 O O . GLN A 1 69 ? 10.725 13.194 5.858 1.00 54.66 69 GLN A O 1
ATOM 523 N N . ASN A 1 70 ? 11.503 11.428 4.725 1.00 67.88 70 ASN A N 1
ATOM 524 C CA . ASN A 1 70 ? 10.508 11.585 3.658 1.00 67.88 70 ASN A CA 1
ATOM 525 C C . ASN A 1 70 ? 10.437 10.393 2.685 1.00 67.88 70 ASN A C 1
ATOM 527 O O . ASN A 1 70 ? 11.210 10.321 1.732 1.00 67.88 70 ASN A O 1
ATOM 531 N N . LEU A 1 71 ? 9.446 9.504 2.850 1.00 78.19 71 LEU A N 1
ATOM 532 C CA . LEU A 1 71 ? 9.071 8.518 1.812 1.00 78.19 71 LEU A CA 1
ATOM 533 C C . LEU A 1 71 ? 8.782 9.205 0.462 1.00 78.19 71 LEU A C 1
ATOM 535 O O . LEU A 1 71 ? 9.053 8.661 -0.605 1.00 78.19 71 LEU A O 1
ATOM 539 N N . VAL A 1 72 ? 8.313 10.449 0.534 1.00 82.12 72 VAL A N 1
ATOM 540 C CA . VAL A 1 72 ? 7.999 11.335 -0.590 1.00 82.12 72 VAL A CA 1
ATOM 541 C C . VAL A 1 72 ? 9.226 11.636 -1.456 1.00 82.12 72 VAL A C 1
ATOM 543 O O . VAL A 1 72 ? 9.100 11.774 -2.665 1.00 82.12 72 VAL A O 1
ATOM 546 N N . GLN A 1 73 ? 10.426 11.695 -0.870 1.00 82.19 73 GLN A N 1
ATOM 547 C CA . GLN A 1 73 ? 11.666 11.928 -1.623 1.00 82.19 73 GLN A CA 1
ATOM 548 C C . GLN A 1 73 ? 12.203 10.652 -2.282 1.00 82.19 73 GLN A C 1
ATOM 550 O O . GLN A 1 73 ? 12.950 10.730 -3.254 1.00 82.19 73 GLN A O 1
ATOM 555 N N . ILE A 1 74 ? 11.815 9.478 -1.776 1.00 86.38 74 ILE A N 1
ATOM 556 C CA . ILE A 1 74 ? 12.250 8.183 -2.311 1.00 86.38 74 ILE A CA 1
ATOM 557 C C . ILE A 1 74 ? 11.465 7.841 -3.584 1.00 86.38 74 ILE A C 1
ATOM 559 O O . ILE A 1 74 ? 12.048 7.332 -4.542 1.00 86.38 74 ILE A O 1
ATOM 563 N N . ALA A 1 75 ? 10.166 8.154 -3.624 1.00 90.00 75 ALA A N 1
ATOM 564 C CA . ALA A 1 75 ? 9.296 7.791 -4.743 1.00 90.00 75 ALA A CA 1
ATOM 565 C C . ALA A 1 75 ? 9.801 8.290 -6.118 1.00 90.00 75 ALA A C 1
ATOM 567 O O . ALA A 1 75 ? 9.888 7.469 -7.032 1.00 90.00 75 ALA A O 1
ATOM 568 N N . PRO A 1 76 ? 10.243 9.554 -6.294 1.00 89.69 76 PRO A N 1
ATOM 569 C CA . PRO A 1 76 ? 10.809 10.012 -7.565 1.00 89.69 76 PRO A CA 1
ATOM 570 C C . PRO A 1 76 ? 12.084 9.271 -7.981 1.00 89.69 76 PRO A C 1
ATOM 572 O O . PRO A 1 76 ? 12.287 9.020 -9.168 1.00 89.69 76 PRO A O 1
ATOM 575 N N . VAL A 1 77 ? 12.941 8.892 -7.026 1.00 91.12 77 VAL A N 1
ATOM 576 C CA . VAL A 1 77 ? 14.179 8.143 -7.308 1.00 91.12 77 VAL A CA 1
ATOM 577 C C . VAL A 1 77 ? 13.848 6.734 -7.798 1.00 91.12 77 VAL A C 1
ATOM 579 O O . VAL A 1 77 ? 14.403 6.276 -8.798 1.00 91.12 77 VAL A O 1
ATOM 582 N N . LEU A 1 78 ? 12.897 6.064 -7.143 1.00 93.31 78 LEU A N 1
ATOM 583 C CA . LEU A 1 78 ? 12.414 4.748 -7.560 1.00 93.31 78 LEU A CA 1
ATOM 584 C C . LEU A 1 78 ? 11.727 4.804 -8.926 1.00 93.31 78 LEU A C 1
ATOM 586 O O . LEU A 1 78 ? 11.987 3.947 -9.773 1.00 93.31 78 LEU A O 1
ATOM 590 N N . GLN A 1 79 ? 10.917 5.834 -9.174 1.00 93.38 79 GLN A N 1
ATOM 591 C CA . GLN A 1 79 ? 10.277 6.048 -10.467 1.00 93.38 79 GLN A CA 1
ATOM 592 C C . GLN A 1 79 ? 11.307 6.311 -11.575 1.00 93.38 79 GLN A C 1
ATOM 594 O O . GLN A 1 79 ? 11.205 5.755 -12.669 1.00 93.38 79 GLN A O 1
ATOM 599 N N . GLY A 1 80 ? 12.350 7.095 -11.287 1.00 92.88 80 GLY A N 1
ATOM 600 C CA . GLY A 1 80 ? 13.478 7.302 -12.196 1.00 92.88 80 GLY A CA 1
ATOM 601 C C . GLY A 1 80 ? 14.198 5.997 -12.543 1.00 92.88 80 GLY A C 1
ATOM 602 O O . GLY A 1 80 ? 14.519 5.764 -13.707 1.00 92.88 80 GLY A O 1
ATOM 603 N N . LEU A 1 81 ? 14.382 5.105 -11.563 1.00 94.31 81 LEU A N 1
ATOM 604 C CA . LEU A 1 81 ? 14.938 3.770 -11.792 1.00 94.31 81 LEU A CA 1
ATOM 605 C C . LEU A 1 81 ? 14.018 2.898 -12.660 1.00 94.31 81 LEU A C 1
ATOM 607 O O . LEU A 1 81 ? 14.505 2.226 -13.568 1.00 94.31 81 LEU A O 1
ATOM 611 N N . ARG A 1 82 ? 12.697 2.926 -12.427 1.00 94.88 82 ARG A N 1
ATOM 612 C CA . ARG A 1 82 ? 11.726 2.182 -13.251 1.00 94.88 82 ARG A CA 1
ATOM 613 C C . ARG A 1 82 ? 11.783 2.613 -14.714 1.00 94.88 82 ARG A C 1
ATOM 615 O O . ARG A 1 82 ? 11.694 1.760 -15.597 1.00 94.88 82 ARG A O 1
ATOM 622 N N . ASN A 1 83 ? 11.977 3.909 -14.945 1.00 94.25 83 ASN A N 1
ATOM 623 C CA . ASN A 1 83 ? 11.962 4.538 -16.263 1.00 94.25 83 ASN A CA 1
ATOM 624 C C . ASN A 1 83 ? 13.365 4.721 -16.861 1.00 94.25 83 ASN A C 1
ATOM 626 O O . ASN A 1 83 ? 13.519 5.408 -17.868 1.00 94.25 83 ASN A O 1
ATOM 630 N N . ILE A 1 84 ? 14.404 4.103 -16.284 1.00 93.94 84 ILE A N 1
ATOM 631 C CA . ILE A 1 84 ? 15.796 4.290 -16.728 1.00 93.94 84 ILE A CA 1
ATOM 632 C C . ILE A 1 84 ? 16.020 3.883 -18.194 1.00 93.94 84 ILE A C 1
ATOM 634 O O . ILE A 1 84 ? 16.884 4.438 -18.871 1.00 93.94 84 ILE A O 1
ATOM 638 N N . TRP A 1 85 ? 15.208 2.946 -18.685 1.00 93.31 85 TRP A N 1
ATOM 639 C CA . TRP A 1 85 ? 15.215 2.444 -20.056 1.00 93.31 85 TRP A CA 1
ATOM 640 C C . TRP A 1 85 ? 14.540 3.390 -21.063 1.00 93.31 85 TRP A C 1
ATOM 642 O O . TRP A 1 85 ? 14.644 3.152 -22.265 1.00 93.31 85 TRP A O 1
ATOM 652 N N . GLN A 1 86 ? 13.844 4.436 -20.601 1.00 92.88 86 GLN A N 1
ATOM 653 C CA . GLN A 1 86 ? 13.203 5.442 -21.448 1.00 92.88 86 GLN A CA 1
ATOM 654 C C . GLN A 1 86 ? 14.173 6.593 -21.709 1.00 92.88 86 GLN A C 1
ATOM 656 O O . GLN A 1 86 ? 14.524 7.365 -20.815 1.00 92.88 86 GLN A O 1
ATOM 661 N N . THR A 1 87 ? 14.605 6.738 -22.949 1.00 89.50 87 THR A N 1
ATOM 662 C CA . THR A 1 87 ? 15.546 7.752 -23.413 1.00 89.50 87 THR A CA 1
ATOM 663 C C . THR A 1 87 ? 14.952 8.512 -24.608 1.00 89.50 87 THR A C 1
ATOM 665 O O . THR A 1 87 ? 13.902 8.136 -25.133 1.00 89.50 87 THR A O 1
ATOM 668 N N . PRO A 1 88 ? 15.574 9.618 -25.059 1.00 87.56 88 PRO A N 1
ATOM 669 C CA . PRO A 1 88 ? 15.118 10.321 -26.256 1.00 87.56 88 PRO A CA 1
ATOM 670 C C . PRO A 1 88 ? 15.057 9.436 -27.512 1.00 87.56 88 PRO A C 1
ATOM 672 O O . PRO A 1 88 ? 14.304 9.750 -28.431 1.00 87.56 88 PRO A O 1
ATOM 675 N N . GLU A 1 89 ? 15.829 8.348 -27.556 1.00 85.31 89 GLU A N 1
ATOM 676 C CA . GLU A 1 89 ? 15.855 7.372 -28.646 1.00 85.31 89 GLU A CA 1
ATOM 677 C C . GLU A 1 89 ? 14.600 6.482 -28.694 1.00 85.31 89 GLU A C 1
ATOM 679 O O . GLU A 1 89 ? 14.230 6.054 -29.779 1.00 85.31 89 GLU A O 1
ATOM 684 N N . ASN A 1 90 ? 13.909 6.236 -27.575 1.00 87.38 90 ASN A N 1
ATOM 685 C CA . ASN A 1 90 ? 12.675 5.437 -27.499 1.00 87.38 90 ASN A CA 1
ATOM 686 C C . ASN A 1 90 ? 11.578 6.188 -26.720 1.00 87.38 90 ASN A C 1
ATOM 688 O O . ASN A 1 90 ? 11.090 5.749 -25.676 1.00 87.38 90 ASN A O 1
ATOM 692 N N . ARG A 1 91 ? 11.222 7.372 -27.230 1.00 77.69 91 ARG A N 1
ATOM 693 C CA . ARG A 1 91 ? 10.256 8.287 -26.599 1.00 77.69 91 ARG A CA 1
ATOM 694 C C . ARG A 1 91 ? 8.967 7.547 -26.235 1.00 77.69 91 ARG A C 1
ATOM 696 O O . ARG A 1 91 ? 8.464 6.741 -27.016 1.00 77.69 91 ARG A O 1
ATOM 703 N N . ASP A 1 92 ? 8.479 7.811 -25.028 1.00 75.81 92 ASP A N 1
ATOM 704 C CA . ASP A 1 92 ? 7.279 7.194 -24.450 1.00 75.81 92 ASP A CA 1
ATOM 705 C C . ASP A 1 92 ? 7.353 5.656 -24.326 1.00 75.81 92 ASP A C 1
ATOM 707 O O . ASP A 1 92 ? 6.341 4.984 -24.150 1.00 75.81 92 ASP A O 1
ATOM 711 N N . GLY A 1 93 ? 8.559 5.079 -24.407 1.00 77.69 93 GLY A N 1
ATOM 712 C CA . GLY A 1 93 ? 8.793 3.640 -24.303 1.00 77.69 93 GLY A CA 1
ATOM 713 C C . GLY A 1 93 ? 8.507 2.851 -25.585 1.00 77.69 93 GLY A C 1
ATOM 714 O O . GLY A 1 93 ? 8.667 1.629 -25.602 1.00 77.69 93 GLY A O 1
ATOM 715 N N . HIS A 1 94 ? 8.121 3.518 -26.673 1.00 83.62 94 HIS A N 1
ATOM 716 C CA . HIS A 1 94 ? 7.836 2.863 -27.946 1.00 83.62 94 HIS A CA 1
ATOM 717 C C . HIS A 1 94 ? 9.095 2.695 -28.797 1.00 83.62 94 HIS A C 1
ATOM 719 O O . HIS A 1 94 ? 9.923 3.599 -28.906 1.00 83.62 94 HIS A O 1
ATOM 725 N N . ALA A 1 95 ? 9.214 1.537 -29.449 1.00 86.88 95 ALA A N 1
ATOM 726 C CA . ALA A 1 95 ? 10.306 1.250 -30.369 1.00 86.88 95 ALA A CA 1
ATOM 727 C C . ALA A 1 95 ? 10.116 2.023 -31.692 1.00 86.88 95 ALA A C 1
ATOM 729 O O . ALA A 1 95 ? 9.152 1.753 -32.416 1.00 86.88 95 ALA A O 1
ATOM 730 N N . PRO A 1 96 ? 11.015 2.954 -32.065 1.00 88.62 96 PRO A N 1
ATOM 731 C CA . PRO A 1 96 ? 10.964 3.591 -33.376 1.00 88.62 96 PRO A CA 1
ATOM 732 C C . PRO A 1 96 ? 11.182 2.558 -34.478 1.00 88.62 96 PRO A C 1
ATOM 734 O O . PRO A 1 96 ? 12.048 1.697 -34.346 1.00 88.62 96 PRO A O 1
ATOM 737 N N . LEU A 1 97 ? 10.487 2.693 -35.613 1.00 88.19 97 LEU A N 1
ATOM 738 C CA . LEU A 1 97 ? 10.597 1.753 -36.744 1.00 88.19 97 LEU A CA 1
ATOM 739 C C . LEU A 1 97 ? 12.040 1.513 -37.210 1.00 88.19 97 LEU A C 1
ATOM 741 O O . LEU A 1 97 ? 12.405 0.415 -37.625 1.00 88.19 97 LEU A O 1
ATOM 745 N N . ALA A 1 98 ? 12.885 2.539 -37.116 1.00 89.31 98 ALA A N 1
ATOM 746 C CA . ALA A 1 98 ? 14.286 2.437 -37.490 1.00 89.31 98 ALA A CA 1
ATOM 747 C C . ALA A 1 98 ? 15.103 1.518 -36.561 1.00 89.31 98 ALA A C 1
ATOM 749 O O . ALA A 1 98 ? 16.204 1.140 -36.935 1.00 89.31 98 ALA A O 1
ATOM 750 N N . MET A 1 99 ? 14.566 1.124 -35.402 1.00 90.25 99 MET A N 1
ATOM 751 C CA . MET A 1 99 ? 15.163 0.196 -34.438 1.00 90.25 99 MET A CA 1
ATOM 752 C C . MET A 1 99 ? 14.499 -1.195 -34.437 1.00 90.25 99 MET A C 1
ATOM 754 O O . MET A 1 99 ? 15.029 -2.109 -33.799 1.00 90.25 99 MET A O 1
ATOM 758 N N . THR A 1 100 ? 13.359 -1.381 -35.123 1.00 87.44 100 THR A N 1
ATOM 759 C CA . THR A 1 100 ? 12.498 -2.580 -35.015 1.00 87.44 100 THR A CA 1
ATOM 760 C C . THR A 1 100 ? 12.819 -3.702 -36.006 1.00 87.44 100 THR A C 1
ATOM 762 O O . THR A 1 100 ? 12.031 -4.636 -36.144 1.00 87.44 100 THR A O 1
ATOM 765 N N . LEU A 1 101 ? 13.971 -3.687 -36.683 1.00 89.38 101 LEU A N 1
ATOM 766 C CA . LEU A 1 101 ? 14.380 -4.758 -37.612 1.00 89.38 101 LEU A CA 1
ATOM 767 C C . LEU A 1 101 ? 14.903 -6.013 -36.879 1.00 89.38 101 LEU A C 1
ATOM 769 O O . LEU A 1 101 ? 15.942 -6.568 -37.231 1.00 89.38 101 LEU A O 1
ATOM 773 N N . GLY A 1 102 ? 14.210 -6.427 -35.813 1.00 87.00 102 GLY A N 1
ATOM 774 C CA . GLY A 1 102 ? 14.563 -7.565 -34.954 1.00 87.00 102 GLY A CA 1
ATOM 775 C C . GLY A 1 102 ? 15.701 -7.307 -33.959 1.00 87.00 102 GLY A C 1
ATOM 776 O O . GLY A 1 102 ? 16.081 -8.213 -33.224 1.00 87.00 102 GLY A O 1
ATOM 777 N N . LEU A 1 103 ? 16.250 -6.088 -33.919 1.00 89.19 103 LEU A N 1
ATOM 778 C CA . LEU A 1 103 ? 17.397 -5.732 -33.075 1.00 89.19 103 LEU A CA 1
ATOM 779 C C . LEU A 1 103 ? 17.032 -4.910 -31.832 1.00 89.19 103 LEU A C 1
ATOM 781 O O . LEU A 1 103 ? 17.927 -4.625 -31.034 1.00 89.19 103 LEU A O 1
ATOM 785 N N . TYR A 1 104 ? 15.761 -4.535 -31.659 1.00 93.31 104 TYR A N 1
ATOM 786 C CA . TYR A 1 104 ? 15.324 -3.701 -30.540 1.00 93.31 104 TYR A CA 1
ATOM 787 C C . TYR A 1 104 ? 15.636 -4.355 -29.188 1.00 93.31 104 TYR A C 1
ATOM 789 O O . TYR A 1 104 ? 15.259 -5.501 -28.948 1.00 93.31 104 TYR A O 1
ATOM 797 N N . GLN A 1 105 ? 16.342 -3.640 -28.307 1.00 91.00 105 GLN A N 1
ATOM 798 C CA . GLN A 1 105 ? 16.685 -4.137 -26.964 1.00 91.00 105 GLN A CA 1
ATOM 799 C C . GLN A 1 105 ? 15.808 -3.555 -25.846 1.00 91.00 105 GLN A C 1
ATOM 801 O O . GLN A 1 105 ? 15.978 -3.950 -24.692 1.00 91.00 105 GLN A O 1
ATOM 806 N N . GLY A 1 106 ? 14.880 -2.642 -26.154 1.00 93.06 106 GLY A N 1
ATOM 807 C CA . GLY A 1 106 ? 14.118 -1.922 -25.129 1.00 93.06 106 GLY A CA 1
ATOM 808 C C . GLY A 1 106 ? 13.283 -2.828 -24.233 1.00 93.06 106 GLY A C 1
ATOM 809 O O . GLY A 1 106 ? 13.311 -2.630 -23.028 1.00 93.06 106 GLY A O 1
ATOM 810 N N . ASP A 1 107 ? 12.667 -3.887 -24.763 1.00 92.19 107 ASP A N 1
ATOM 811 C CA . ASP A 1 107 ? 11.862 -4.819 -23.952 1.00 92.19 107 ASP A CA 1
ATOM 812 C C . ASP A 1 107 ? 12.702 -5.522 -22.871 1.00 92.19 107 ASP A C 1
ATOM 814 O O . ASP A 1 107 ? 12.262 -5.735 -21.741 1.00 92.19 107 ASP A O 1
ATOM 818 N N . LYS A 1 108 ? 13.960 -5.855 -23.195 1.00 93.44 108 LYS A N 1
ATOM 819 C CA . LYS A 1 108 ? 14.889 -6.455 -22.227 1.00 93.44 108 LYS A CA 1
ATOM 820 C C . LYS A 1 108 ? 15.319 -5.443 -21.171 1.00 93.44 108 LYS A C 1
ATOM 822 O O . LYS A 1 108 ? 15.464 -5.807 -20.006 1.00 93.44 108 LYS A O 1
ATOM 827 N N . LEU A 1 109 ? 15.546 -4.194 -21.578 1.00 95.12 109 LEU A N 1
ATOM 828 C CA . LEU A 1 109 ? 15.922 -3.117 -20.666 1.00 95.12 109 LEU A CA 1
ATOM 829 C C . LEU A 1 109 ? 14.752 -2.713 -19.764 1.00 95.12 109 LEU A C 1
ATOM 831 O O . LEU A 1 109 ? 14.978 -2.471 -18.583 1.00 95.12 109 LEU A O 1
ATOM 835 N N . ASP A 1 110 ? 13.519 -2.727 -20.269 1.00 95.06 110 ASP A N 1
ATOM 836 C CA . ASP A 1 110 ? 12.305 -2.531 -19.480 1.00 95.06 110 ASP A CA 1
ATOM 837 C C . ASP A 1 110 ? 12.155 -3.626 -18.418 1.00 95.06 110 ASP A C 1
ATOM 839 O O . ASP A 1 110 ? 12.029 -3.328 -17.229 1.00 95.06 110 ASP A O 1
ATOM 843 N N . ALA A 1 111 ? 12.272 -4.899 -18.811 1.00 95.56 111 ALA A N 1
ATOM 844 C CA . ALA A 1 111 ? 12.226 -6.016 -17.871 1.00 95.56 111 ALA A CA 1
ATOM 845 C C . ALA A 1 111 ? 13.339 -5.927 -16.808 1.00 95.56 111 ALA A C 1
ATOM 847 O O . ALA A 1 111 ? 13.093 -6.147 -15.619 1.00 95.56 111 ALA A O 1
ATOM 848 N N . ALA A 1 112 ? 14.561 -5.560 -17.209 1.00 95.81 112 ALA A N 1
ATOM 849 C CA . ALA A 1 112 ? 15.672 -5.359 -16.282 1.00 95.81 112 ALA A CA 1
ATOM 850 C C . ALA A 1 112 ? 15.424 -4.181 -15.324 1.00 95.81 112 ALA A C 1
ATOM 852 O O . ALA A 1 112 ? 15.687 -4.303 -14.125 1.00 95.81 112 ALA A O 1
ATOM 853 N N . ALA A 1 113 ? 14.881 -3.069 -15.825 1.00 96.00 113 ALA A N 1
ATOM 854 C CA . ALA A 1 113 ? 14.508 -1.910 -15.022 1.00 96.00 113 ALA A CA 1
ATOM 855 C C . ALA A 1 113 ? 13.388 -2.247 -14.030 1.00 96.00 113 ALA A C 1
ATOM 857 O O . ALA A 1 113 ? 13.448 -1.822 -12.879 1.00 96.00 113 ALA A O 1
ATOM 858 N N . MET A 1 114 ? 12.406 -3.059 -14.434 1.00 95.81 114 MET A N 1
ATOM 859 C CA . MET A 1 114 ? 11.335 -3.536 -13.558 1.00 95.81 114 MET A CA 1
ATOM 860 C C . MET A 1 114 ? 11.898 -4.360 -12.398 1.00 95.81 114 MET A C 1
ATOM 862 O O . MET A 1 114 ? 11.585 -4.087 -11.243 1.00 95.81 114 MET A O 1
ATOM 866 N N . LEU A 1 115 ? 12.781 -5.321 -12.684 1.00 95.38 115 LEU A N 1
ATOM 867 C CA . LEU A 1 115 ? 13.418 -6.143 -11.651 1.00 95.38 115 LEU A CA 1
ATOM 868 C C . LEU A 1 115 ? 14.312 -5.314 -10.720 1.00 95.38 115 LEU A C 1
ATOM 870 O O . LEU A 1 115 ? 14.324 -5.539 -9.510 1.00 95.38 115 LEU A O 1
ATOM 874 N N . ALA A 1 116 ? 15.065 -4.354 -11.264 1.00 94.69 116 ALA A N 1
ATOM 875 C CA . ALA A 1 116 ? 15.881 -3.445 -10.463 1.00 94.69 116 ALA A CA 1
ATOM 876 C C . ALA A 1 116 ? 15.012 -2.576 -9.542 1.00 94.69 116 ALA A C 1
ATOM 878 O O . ALA A 1 116 ? 15.332 -2.411 -8.367 1.00 94.69 116 ALA A O 1
ATOM 879 N N . HIS A 1 117 ? 13.892 -2.076 -10.059 1.00 95.81 117 HIS A N 1
ATOM 880 C CA . HIS A 1 117 ? 12.923 -1.290 -9.311 1.00 95.81 117 HIS A CA 1
ATOM 881 C C . HIS A 1 117 ? 12.259 -2.087 -8.181 1.00 95.81 117 HIS A C 1
ATOM 883 O O . HIS A 1 117 ? 12.225 -1.619 -7.048 1.00 95.81 117 HIS A O 1
ATOM 889 N N . GLN A 1 118 ? 11.814 -3.316 -8.450 1.00 95.12 118 GLN A N 1
ATOM 890 C CA . GLN A 1 118 ? 11.250 -4.216 -7.436 1.00 95.12 118 GLN A CA 1
ATOM 891 C C . GLN A 1 118 ? 12.239 -4.497 -6.296 1.00 95.12 118 GLN A C 1
ATOM 893 O O . GLN A 1 118 ? 11.876 -4.429 -5.123 1.00 95.12 118 GLN A O 1
ATOM 898 N N . ARG A 1 119 ? 13.517 -4.733 -6.621 1.00 92.62 119 ARG A N 1
ATOM 899 C CA . ARG A 1 119 ? 14.574 -4.880 -5.605 1.00 92.62 119 ARG A CA 1
ATOM 900 C C . ARG A 1 119 ? 14.787 -3.595 -4.813 1.00 92.62 119 ARG A C 1
ATOM 902 O O . ARG A 1 119 ? 14.840 -3.644 -3.593 1.00 92.62 119 ARG A O 1
ATOM 909 N N . ALA A 1 120 ? 14.838 -2.443 -5.480 1.00 92.44 120 ALA A N 1
ATOM 910 C CA . ALA A 1 120 ? 14.975 -1.158 -4.800 1.00 92.44 120 ALA A CA 1
ATOM 911 C C . ALA A 1 120 ? 13.782 -0.855 -3.872 1.00 92.44 120 ALA A C 1
ATOM 913 O O . ALA A 1 120 ? 13.977 -0.313 -2.786 1.00 92.44 120 ALA A O 1
ATOM 914 N N . LEU A 1 121 ? 12.561 -1.254 -4.245 1.00 93.44 121 LEU A N 1
ATOM 915 C CA . LEU A 1 121 ? 11.396 -1.197 -3.359 1.00 93.44 121 LEU A CA 1
ATOM 916 C C . LEU A 1 121 ? 11.604 -2.069 -2.112 1.00 93.44 121 LEU A C 1
ATOM 918 O O . LEU A 1 121 ? 11.390 -1.597 -0.997 1.00 93.44 121 LEU A O 1
ATOM 922 N N . ALA A 1 122 ? 12.065 -3.309 -2.273 1.00 91.50 122 ALA A N 1
ATOM 923 C CA . ALA A 1 122 ? 12.329 -4.205 -1.146 1.00 91.50 122 ALA A CA 1
ATOM 924 C C . ALA A 1 122 ? 13.466 -3.708 -0.229 1.00 91.50 122 ALA A C 1
ATOM 926 O O . ALA A 1 122 ? 13.357 -3.813 0.992 1.00 91.50 122 ALA A O 1
ATOM 927 N N . ASP A 1 123 ? 14.525 -3.135 -0.804 1.00 88.56 123 ASP A N 1
ATOM 928 C CA . ASP A 1 123 ? 15.746 -2.770 -0.077 1.00 88.56 123 ASP A CA 1
ATOM 929 C C . ASP A 1 123 ? 15.701 -1.358 0.527 1.00 88.56 123 ASP A C 1
ATOM 931 O O . ASP A 1 123 ? 16.313 -1.116 1.567 1.00 88.56 123 ASP A O 1
ATOM 935 N N . ALA A 1 124 ? 14.990 -0.415 -0.101 1.00 87.75 124 ALA A N 1
ATOM 936 C CA . ALA A 1 124 ? 14.968 0.991 0.316 1.00 87.75 124 ALA A CA 1
ATOM 937 C C . ALA A 1 124 ? 13.591 1.472 0.790 1.00 87.75 124 ALA A C 1
ATOM 939 O O . ALA A 1 124 ? 13.517 2.265 1.729 1.00 87.75 124 ALA A O 1
ATOM 940 N N . PHE A 1 125 ? 12.496 1.007 0.181 1.00 90.50 125 PHE A N 1
ATOM 941 C CA . PHE A 1 125 ? 11.146 1.498 0.489 1.00 90.50 125 PHE A CA 1
ATOM 942 C C . PHE A 1 125 ? 10.473 0.706 1.615 1.00 90.50 125 PHE A C 1
ATOM 944 O O . PHE A 1 125 ? 10.004 1.280 2.601 1.00 90.50 125 PHE A O 1
ATOM 951 N N . LEU A 1 126 ? 10.487 -0.623 1.514 1.00 91.75 126 LEU A N 1
ATOM 952 C CA . LEU A 1 126 ? 9.871 -1.524 2.484 1.00 91.75 126 LEU A CA 1
ATOM 953 C C . LEU A 1 126 ? 10.425 -1.376 3.917 1.00 91.75 126 LEU A C 1
ATOM 955 O O . LEU A 1 126 ? 9.612 -1.350 4.841 1.00 91.75 126 LEU A O 1
ATOM 959 N N . PRO A 1 127 ? 11.741 -1.208 4.166 1.00 89.62 127 PRO A N 1
ATOM 960 C CA . PRO A 1 127 ? 12.241 -1.005 5.528 1.00 89.62 127 PRO A CA 1
ATOM 961 C C . PRO A 1 127 ? 11.702 0.281 6.160 1.00 89.62 127 PRO A C 1
ATOM 963 O O . PRO A 1 127 ? 11.443 0.320 7.361 1.00 89.62 127 PRO A O 1
ATOM 966 N N . GLN A 1 128 ? 11.501 1.329 5.356 1.00 88.75 128 GLN A N 1
ATOM 967 C CA . GLN A 1 128 ? 10.962 2.607 5.823 1.00 88.75 128 GLN A CA 1
ATOM 968 C C . GLN A 1 128 ? 9.469 2.480 6.157 1.00 88.75 128 GLN A C 1
ATOM 970 O O . GLN A 1 128 ? 9.031 2.981 7.193 1.00 88.75 128 GLN A O 1
ATOM 975 N N . LEU A 1 129 ? 8.701 1.755 5.334 1.00 91.12 129 LEU A N 1
ATOM 976 C CA . LEU A 1 129 ? 7.308 1.400 5.633 1.00 91.12 129 LEU A CA 1
ATOM 977 C C . LEU A 1 129 ? 7.195 0.570 6.915 1.00 91.12 129 LEU A C 1
ATOM 979 O O . LEU A 1 129 ? 6.412 0.908 7.800 1.00 91.12 129 LEU A O 1
ATOM 983 N N . ALA A 1 130 ? 8.012 -0.477 7.045 1.00 92.12 130 ALA A N 1
ATOM 984 C CA . ALA A 1 130 ? 8.038 -1.325 8.230 1.00 92.12 130 ALA A CA 1
ATOM 985 C C . ALA A 1 130 ? 8.366 -0.521 9.489 1.00 92.12 130 ALA A C 1
ATOM 987 O O . ALA A 1 130 ? 7.681 -0.654 10.503 1.00 92.12 130 ALA A O 1
ATOM 988 N N . LYS A 1 131 ? 9.351 0.382 9.405 1.00 90.56 131 LYS A N 1
ATOM 989 C CA . LYS A 1 131 ? 9.701 1.253 10.524 1.00 90.56 131 LYS A CA 1
ATOM 990 C C . LYS A 1 131 ? 8.572 2.221 10.881 1.00 90.56 131 LYS A C 1
ATOM 992 O O . LYS A 1 131 ? 8.287 2.413 12.059 1.00 90.56 131 LYS A O 1
ATOM 997 N N . ARG A 1 132 ? 7.889 2.788 9.880 1.00 90.62 132 ARG A N 1
ATOM 998 C CA . ARG A 1 132 ? 6.730 3.666 10.087 1.00 90.62 132 ARG A CA 1
ATOM 999 C C . ARG A 1 132 ? 5.591 2.943 10.809 1.00 90.62 132 ARG A C 1
ATOM 1001 O O . ARG A 1 132 ? 5.043 3.510 11.751 1.00 90.62 132 ARG A O 1
ATOM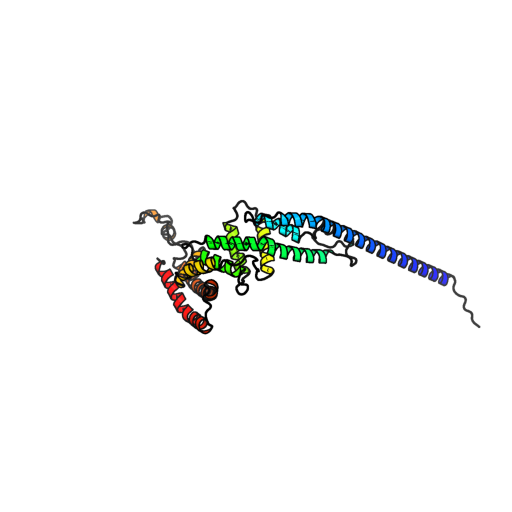 1008 N N . LEU A 1 133 ? 5.257 1.714 10.407 1.00 92.56 133 LEU A N 1
ATOM 1009 C CA . LEU A 1 133 ? 4.233 0.907 11.086 1.00 92.56 133 LEU A CA 1
ATOM 1010 C C . LEU A 1 133 ? 4.656 0.524 12.509 1.00 92.56 133 LEU A C 1
ATOM 1012 O O . LEU A 1 133 ? 3.845 0.588 13.430 1.00 92.56 133 LEU A O 1
ATOM 1016 N N . GLU A 1 134 ? 5.929 0.187 12.717 1.00 93.44 134 GLU A N 1
ATOM 1017 C CA . GLU A 1 134 ? 6.466 -0.068 14.056 1.00 93.44 134 GLU A CA 1
ATOM 1018 C C . GLU A 1 134 ? 6.324 1.169 14.957 1.00 93.44 134 GLU A C 1
ATOM 1020 O O . GLU A 1 134 ? 5.870 1.064 16.094 1.00 93.44 134 GLU A O 1
ATOM 1025 N N . ASP A 1 135 ? 6.661 2.358 14.455 1.00 91.94 135 ASP A N 1
ATOM 1026 C CA . ASP A 1 135 ? 6.568 3.605 15.216 1.00 91.94 135 ASP A CA 1
ATOM 1027 C C . ASP A 1 135 ? 5.103 3.991 15.508 1.00 91.94 135 ASP A C 1
ATOM 1029 O O . ASP A 1 135 ? 4.791 4.465 16.606 1.00 91.94 135 ASP A O 1
ATOM 1033 N N . GLN A 1 136 ? 4.172 3.727 14.583 1.00 91.94 136 GLN A N 1
ATOM 1034 C CA . GLN A 1 136 ? 2.731 3.832 14.856 1.00 91.94 136 GLN A CA 1
ATOM 1035 C C . GLN A 1 136 ? 2.296 2.890 15.977 1.00 91.94 136 GLN A C 1
ATOM 1037 O O . GLN A 1 136 ? 1.561 3.295 16.873 1.00 91.94 136 GLN A O 1
ATOM 1042 N N . LEU A 1 137 ? 2.766 1.642 15.946 1.00 93.56 137 LEU A N 1
ATOM 1043 C CA . LEU A 1 137 ? 2.440 0.644 16.956 1.00 93.56 137 LEU A CA 1
ATOM 1044 C C . LEU A 1 137 ? 3.020 1.019 18.331 1.00 93.56 137 LEU A C 1
ATOM 1046 O O . LEU A 1 137 ? 2.357 0.836 19.348 1.00 93.56 137 LEU A O 1
ATOM 1050 N N . ARG A 1 138 ? 4.223 1.609 18.374 1.00 93.06 138 ARG A N 1
ATOM 1051 C CA . ARG A 1 138 ? 4.850 2.130 19.605 1.00 93.06 138 ARG A CA 1
ATOM 1052 C C . ARG A 1 138 ? 4.123 3.338 20.189 1.00 93.06 138 ARG A C 1
ATOM 1054 O O . ARG A 1 138 ? 4.127 3.518 21.402 1.00 93.06 138 ARG A O 1
ATOM 1061 N N . THR A 1 139 ? 3.542 4.175 19.335 1.00 88.69 139 THR A N 1
ATOM 1062 C CA . THR A 1 139 ? 2.806 5.386 19.739 1.00 88.69 139 THR A CA 1
ATOM 1063 C C . THR A 1 139 ? 1.311 5.145 19.930 1.00 88.69 139 THR A C 1
ATOM 1065 O O . THR A 1 139 ? 0.586 6.063 20.316 1.00 88.69 139 THR A O 1
ATOM 1068 N N . ALA A 1 140 ? 0.845 3.918 19.689 1.00 84.06 140 ALA A N 1
ATOM 1069 C CA . ALA A 1 140 ? -0.546 3.539 19.826 1.00 84.06 140 ALA A CA 1
ATOM 1070 C C . ALA A 1 140 ? -1.023 3.722 21.277 1.00 84.06 140 ALA A C 1
ATOM 1072 O O . ALA A 1 140 ? -0.425 3.222 22.233 1.00 84.06 140 ALA A O 1
ATOM 1073 N N . GLN A 1 141 ? -2.100 4.488 21.438 1.00 76.81 141 GLN A N 1
ATOM 1074 C CA . GLN A 1 141 ? -2.617 4.900 22.738 1.00 76.81 141 GLN A CA 1
ATOM 1075 C C . GLN A 1 141 ? -3.795 4.021 23.179 1.00 76.81 141 GLN A C 1
ATOM 1077 O O . GLN A 1 141 ? -4.564 3.509 22.364 1.00 76.81 141 GLN A O 1
ATOM 1082 N N . LYS A 1 142 ? -3.962 3.867 24.498 1.00 73.44 142 LYS A N 1
ATOM 1083 C CA . LYS A 1 142 ? -5.009 3.020 25.104 1.00 73.44 142 LYS A CA 1
ATOM 1084 C C . LYS A 1 142 ? -6.432 3.547 24.891 1.00 73.44 142 LYS A C 1
ATOM 1086 O O . LYS A 1 142 ? -7.372 2.764 24.919 1.00 73.44 142 LYS A O 1
ATOM 1091 N N . ASP A 1 143 ? -6.589 4.851 24.697 1.00 79.44 143 ASP A N 1
ATOM 1092 C CA . ASP A 1 143 ? -7.867 5.511 24.405 1.00 79.44 143 ASP A CA 1
ATOM 1093 C C . ASP A 1 143 ? -8.361 5.226 22.976 1.00 79.44 143 ASP A C 1
ATOM 1095 O O . ASP A 1 143 ? -9.518 5.477 22.636 1.00 79.44 143 ASP A O 1
ATOM 1099 N N . ASN A 1 144 ? -7.494 4.656 22.138 1.00 85.69 144 ASN A N 1
ATOM 1100 C CA . ASN A 1 144 ? -7.720 4.475 20.725 1.00 85.69 144 ASN A CA 1
ATOM 1101 C C . ASN A 1 144 ? -7.539 2.999 20.313 1.00 85.69 144 ASN A C 1
ATOM 1103 O O . ASN A 1 144 ? -6.633 2.635 19.556 1.00 85.69 144 ASN A O 1
ATOM 1107 N N . LEU A 1 145 ? -8.428 2.141 20.829 1.00 87.81 145 LEU A N 1
ATOM 1108 C CA . LEU A 1 145 ? -8.364 0.681 20.661 1.00 87.81 145 LEU A CA 1
ATOM 1109 C C . LEU A 1 145 ? -8.326 0.253 19.197 1.00 87.81 145 LEU A C 1
ATOM 1111 O O . LEU A 1 145 ? -7.452 -0.508 18.803 1.00 87.81 145 LEU A O 1
ATOM 1115 N N . GLU A 1 146 ? -9.235 0.783 18.385 1.00 88.62 146 GLU A N 1
ATOM 1116 C CA . GLU A 1 146 ? -9.325 0.409 16.976 1.00 88.62 146 GLU A CA 1
ATOM 1117 C C . GLU A 1 146 ? -8.108 0.883 16.156 1.00 88.62 146 GLU A C 1
ATOM 1119 O O . GLU A 1 146 ? -7.637 0.145 15.300 1.00 88.62 146 GLU A O 1
ATOM 1124 N N . PHE A 1 147 ? -7.524 2.061 16.439 1.00 91.06 147 PHE A N 1
ATOM 1125 C CA . PHE A 1 147 ? -6.246 2.429 15.799 1.00 91.06 147 PHE A CA 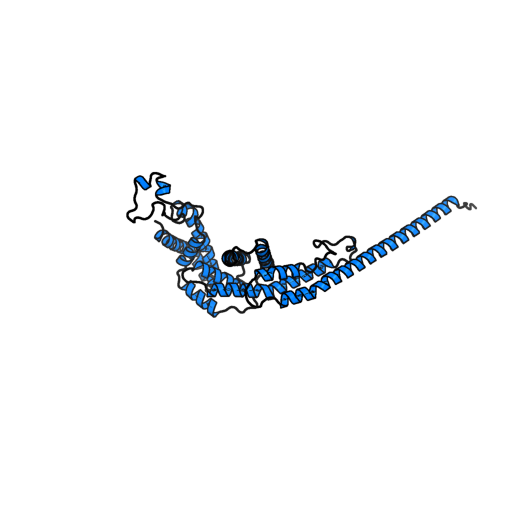1
ATOM 1126 C C . PHE A 1 147 ? -5.149 1.449 16.190 1.00 91.06 147 PHE A C 1
ATOM 1128 O O . PHE A 1 147 ? -4.379 1.023 15.341 1.00 91.06 147 PHE A O 1
ATOM 1135 N N . THR A 1 148 ? -5.073 1.111 17.477 1.00 92.81 148 THR A N 1
ATOM 1136 C CA . THR A 1 148 ? -4.036 0.216 17.990 1.00 92.81 148 THR A CA 1
ATOM 1137 C C . THR A 1 148 ? -4.158 -1.183 17.393 1.00 92.81 148 THR A C 1
ATOM 1139 O O . THR A 1 148 ? -3.149 -1.798 17.055 1.00 92.81 148 THR A O 1
ATOM 1142 N N . TYR A 1 149 ? -5.389 -1.666 17.226 1.00 93.50 149 TYR A N 1
ATOM 1143 C CA . TYR A 1 149 ? -5.676 -2.936 16.576 1.00 93.50 149 TYR A CA 1
ATOM 1144 C C . TYR A 1 149 ? -5.238 -2.934 15.111 1.00 93.50 149 TYR A C 1
ATOM 1146 O O . TYR A 1 149 ? -4.465 -3.797 14.710 1.00 93.50 149 TYR A O 1
ATOM 1154 N N . GLU A 1 150 ? -5.672 -1.949 14.323 1.00 93.06 150 GLU A N 1
ATOM 1155 C CA . GLU A 1 150 ? -5.337 -1.876 12.896 1.00 93.06 150 GLU A CA 1
ATOM 1156 C C . GLU A 1 150 ? -3.841 -1.616 12.654 1.00 93.06 150 GLU A C 1
ATOM 1158 O O . GLU A 1 150 ? -3.256 -2.169 11.719 1.00 93.06 150 GLU A O 1
ATOM 1163 N N . ALA A 1 151 ? -3.183 -0.858 13.540 1.00 94.75 151 ALA A N 1
ATOM 1164 C CA . ALA A 1 151 ? -1.731 -0.695 13.537 1.00 94.75 151 ALA A CA 1
ATOM 1165 C C . ALA A 1 151 ? -1.019 -2.033 13.781 1.00 94.75 151 ALA A C 1
ATOM 1167 O O . ALA A 1 151 ? -0.086 -2.376 13.055 1.00 94.75 151 ALA A O 1
ATOM 1168 N N . LEU A 1 152 ? -1.470 -2.807 14.778 1.00 96.06 152 LEU A N 1
ATOM 1169 C CA . LEU A 1 152 ? -0.921 -4.132 15.066 1.00 96.06 152 LEU A CA 1
ATOM 1170 C C . LEU A 1 152 ? -1.144 -5.081 13.887 1.00 96.06 152 LEU A C 1
ATOM 1172 O O . LEU A 1 152 ? -0.195 -5.714 13.437 1.00 96.06 152 LEU A O 1
ATOM 1176 N N . LYS A 1 153 ? -2.372 -5.153 13.369 1.00 95.50 153 LYS A N 1
ATOM 1177 C CA . LYS A 1 153 ? -2.748 -5.975 12.213 1.00 95.50 153 LYS A CA 1
ATOM 1178 C C . LYS A 1 153 ? -1.848 -5.678 11.010 1.00 95.50 153 LYS A C 1
ATOM 1180 O O . LYS A 1 153 ? -1.227 -6.592 10.475 1.00 95.50 153 LYS A O 1
ATOM 1185 N N . SER A 1 154 ? -1.698 -4.405 10.652 1.00 95.56 154 SER A N 1
ATOM 1186 C CA . SER A 1 154 ? -0.860 -3.975 9.524 1.00 95.56 154 SER A CA 1
ATOM 1187 C C . SER A 1 154 ? 0.626 -4.264 9.749 1.00 95.56 154 SER A C 1
ATOM 1189 O O . SER A 1 154 ? 1.329 -4.661 8.823 1.00 95.56 154 SER A O 1
ATOM 1191 N N . TYR A 1 155 ? 1.116 -4.108 10.982 1.00 95.62 155 TYR A N 1
ATOM 1192 C CA . TYR A 1 155 ? 2.488 -4.472 11.336 1.00 95.62 155 TYR A CA 1
ATOM 1193 C C . TYR A 1 155 ? 2.728 -5.983 11.191 1.00 95.62 155 TYR A C 1
ATOM 1195 O O . TYR A 1 155 ? 3.726 -6.394 10.605 1.00 95.62 155 TYR A O 1
ATOM 1203 N N . LEU A 1 156 ? 1.789 -6.816 11.650 1.00 95.50 156 LEU A N 1
ATOM 1204 C CA . LEU A 1 156 ? 1.864 -8.271 11.506 1.00 95.50 156 LEU A CA 1
ATOM 1205 C C . LEU A 1 156 ? 1.826 -8.707 10.032 1.00 95.50 156 LEU A C 1
ATOM 1207 O O . LEU A 1 156 ? 2.606 -9.576 9.655 1.00 95.50 156 LEU A O 1
ATOM 1211 N N . MET A 1 157 ? 1.017 -8.062 9.182 1.00 95.38 157 MET A N 1
ATOM 1212 C CA . MET A 1 157 ? 0.960 -8.334 7.733 1.00 95.38 157 MET A CA 1
ATOM 1213 C C . MET A 1 157 ? 2.312 -8.169 7.016 1.00 95.38 157 MET A C 1
ATOM 1215 O O . MET A 1 157 ? 2.548 -8.833 6.009 1.00 95.38 157 MET A O 1
ATOM 1219 N N . LEU A 1 158 ? 3.214 -7.315 7.522 1.00 93.50 158 LEU A N 1
ATOM 1220 C CA . LEU A 1 158 ? 4.569 -7.155 6.968 1.00 93.50 158 LEU A CA 1
ATOM 1221 C C . LEU A 1 158 ? 5.554 -8.255 7.387 1.00 93.50 158 LEU A C 1
ATOM 1223 O O . LEU A 1 158 ? 6.630 -8.379 6.795 1.00 93.50 158 LEU A O 1
ATOM 1227 N N . HIS A 1 159 ? 5.234 -8.997 8.444 1.00 92.81 159 HIS A N 1
ATOM 1228 C CA . HIS A 1 159 ? 6.124 -9.987 9.048 1.00 92.81 159 HIS A CA 1
ATOM 1229 C C . HIS A 1 159 ? 5.591 -11.421 8.941 1.00 92.81 159 HIS A C 1
ATOM 1231 O O . HIS A 1 159 ? 6.368 -12.360 9.103 1.00 92.81 159 HIS A O 1
ATOM 1237 N N . GLN A 1 160 ? 4.299 -11.595 8.658 1.00 92.81 160 GLN A N 1
ATOM 1238 C CA . GLN A 1 160 ? 3.599 -12.880 8.593 1.00 92.81 160 GLN A CA 1
ATOM 1239 C C . GLN A 1 160 ? 2.906 -13.010 7.229 1.00 92.81 160 GLN A C 1
ATOM 1241 O O . GLN A 1 160 ? 1.772 -12.547 7.068 1.00 92.81 160 GLN A O 1
ATOM 1246 N N . PRO A 1 161 ? 3.586 -13.596 6.224 1.00 92.56 161 PRO A N 1
ATOM 1247 C CA . PRO A 1 161 ? 3.084 -13.695 4.854 1.00 92.56 161 PRO A CA 1
ATOM 1248 C C . PRO A 1 161 ? 1.712 -14.363 4.718 1.00 92.56 161 PRO A C 1
ATOM 1250 O O . PRO A 1 161 ? 0.979 -14.077 3.778 1.00 92.56 161 PRO A O 1
ATOM 1253 N N . GLU A 1 162 ? 1.367 -15.250 5.648 1.00 92.50 162 GLU A N 1
ATOM 1254 C CA . GLU A 1 162 ? 0.125 -16.024 5.673 1.00 92.50 162 GLU A CA 1
ATOM 1255 C C . GLU A 1 162 ? -1.107 -15.157 5.962 1.00 92.50 162 GLU A C 1
ATOM 1257 O O . GLU A 1 162 ? -2.224 -15.536 5.615 1.00 92.50 162 GLU A O 1
ATOM 1262 N N . HIS A 1 163 ? -0.904 -13.991 6.581 1.00 92.81 163 HIS A N 1
ATOM 1263 C CA . HIS A 1 163 ? -1.959 -13.038 6.928 1.00 92.81 163 HIS A CA 1
ATOM 1264 C C . HIS A 1 163 ? -1.944 -11.792 6.042 1.00 92.81 163 HIS A C 1
ATOM 1266 O O . HIS A 1 163 ? -2.637 -10.819 6.335 1.00 92.81 163 HIS A O 1
ATOM 1272 N N . PHE A 1 164 ? -1.144 -11.801 4.975 1.00 94.94 164 PHE A N 1
ATOM 1273 C CA . PHE A 1 164 ? -1.026 -10.671 4.071 1.00 94.94 164 PHE A CA 1
ATOM 1274 C C . PHE A 1 164 ? -2.334 -10.409 3.318 1.00 94.94 164 PHE A C 1
ATOM 1276 O O . PHE A 1 164 ? -2.834 -11.264 2.588 1.00 94.94 164 PHE A O 1
ATOM 1283 N N . ASP A 1 165 ? -2.827 -9.182 3.453 1.00 95.00 165 ASP A N 1
ATOM 1284 C CA . ASP A 1 165 ? -3.933 -8.628 2.683 1.00 95.00 165 ASP A CA 1
ATOM 1285 C C . ASP A 1 165 ? -3.455 -7.310 2.060 1.00 95.00 165 ASP A C 1
ATOM 1287 O O . ASP A 1 165 ? -3.138 -6.346 2.766 1.00 95.00 165 ASP A O 1
ATOM 1291 N N . ALA A 1 166 ? -3.350 -7.293 0.729 1.00 95.19 166 ALA A N 1
ATOM 1292 C CA . ALA A 1 166 ? -2.827 -6.154 -0.016 1.00 95.19 166 ALA A CA 1
ATOM 1293 C C . ALA A 1 166 ? -3.727 -4.917 0.115 1.00 95.19 166 ALA A C 1
ATOM 1295 O O . ALA A 1 166 ? -3.222 -3.808 0.310 1.00 95.19 166 ALA A O 1
ATOM 1296 N N . ASP A 1 167 ? -5.045 -5.107 0.051 1.00 95.25 167 ASP A N 1
ATOM 1297 C CA . ASP A 1 167 ? -6.017 -4.018 0.075 1.00 95.25 167 ASP A CA 1
ATOM 1298 C C . ASP A 1 167 ? -6.098 -3.403 1.473 1.00 95.25 167 ASP A C 1
ATOM 1300 O O . ASP A 1 167 ? -6.061 -2.177 1.619 1.00 95.25 167 ASP A O 1
ATOM 1304 N N . ALA A 1 168 ? -6.126 -4.240 2.516 1.00 93.25 168 ALA A N 1
ATOM 1305 C CA . ALA A 1 168 ? -6.127 -3.777 3.901 1.00 93.25 168 ALA A CA 1
ATOM 1306 C C . ALA A 1 168 ? -4.836 -3.019 4.247 1.00 93.25 168 ALA A C 1
ATOM 1308 O O . ALA A 1 168 ? -4.890 -1.929 4.827 1.00 93.25 168 ALA A O 1
ATOM 1309 N N . LEU A 1 169 ? -3.674 -3.551 3.848 1.00 95.44 169 LEU A N 1
ATOM 1310 C CA . LEU A 1 169 ? -2.388 -2.898 4.086 1.00 95.44 169 LEU A CA 1
ATOM 1311 C C . LEU A 1 169 ? -2.300 -1.554 3.347 1.00 95.44 169 LEU A C 1
ATOM 1313 O O . LEU A 1 169 ? -1.884 -0.552 3.937 1.00 95.44 169 LEU A O 1
ATOM 1317 N N . LYS A 1 170 ? -2.734 -1.505 2.078 1.00 95.75 170 LYS A N 1
ATOM 1318 C CA . LYS A 1 170 ? -2.786 -0.265 1.294 1.00 95.75 170 LYS A CA 1
ATOM 1319 C C . LYS A 1 170 ? -3.695 0.767 1.951 1.00 95.75 170 LYS A C 1
ATOM 1321 O O . LYS A 1 170 ? -3.285 1.916 2.128 1.00 95.75 170 LYS A O 1
ATOM 1326 N N . ALA A 1 171 ? -4.905 0.374 2.342 1.00 93.94 171 ALA A N 1
ATOM 1327 C CA . ALA A 1 171 ? -5.864 1.262 2.992 1.00 93.94 171 ALA A CA 1
ATOM 1328 C C . ALA A 1 171 ? -5.305 1.852 4.297 1.00 93.94 171 ALA A C 1
ATOM 1330 O O . ALA A 1 171 ? -5.428 3.054 4.539 1.00 93.94 171 ALA A O 1
ATOM 1331 N N . TRP A 1 172 ? -4.632 1.041 5.119 1.00 94.31 172 TRP A N 1
ATOM 1332 C CA . TRP A 1 172 ? -4.024 1.522 6.359 1.00 94.31 172 TRP A CA 1
ATOM 1333 C C . TRP A 1 172 ? -2.872 2.507 6.119 1.00 94.31 172 TRP A C 1
ATOM 1335 O O . TRP A 1 172 ? -2.831 3.579 6.733 1.00 94.31 172 TRP A O 1
ATOM 1345 N N . ILE A 1 173 ? -1.948 2.173 5.213 1.00 93.88 173 ILE A N 1
ATOM 1346 C CA . ILE A 1 173 ? -0.782 3.014 4.903 1.00 93.88 173 ILE A CA 1
ATOM 1347 C C . ILE A 1 173 ? -1.222 4.346 4.285 1.00 93.88 173 ILE A C 1
ATOM 1349 O O . ILE A 1 173 ? -0.771 5.407 4.716 1.00 93.88 173 ILE A O 1
ATOM 1353 N N . THR A 1 174 ? -2.144 4.320 3.323 1.00 92.75 174 THR A N 1
ATOM 1354 C CA . THR A 1 174 ? -2.667 5.544 2.695 1.00 92.75 174 THR A CA 1
ATOM 1355 C C . THR A 1 174 ? -3.438 6.416 3.689 1.00 92.75 174 THR A C 1
ATOM 1357 O O . THR A 1 174 ? -3.285 7.639 3.678 1.00 92.75 174 THR A O 1
ATOM 1360 N N . LEU A 1 175 ? -4.185 5.818 4.627 1.00 90.50 175 LEU A N 1
ATOM 1361 C CA . LEU A 1 175 ? -4.832 6.547 5.723 1.00 90.50 175 LEU A CA 1
ATOM 1362 C C . LEU A 1 175 ? -3.822 7.175 6.697 1.00 90.50 175 LEU A C 1
ATOM 1364 O O . LEU A 1 175 ? -4.081 8.250 7.249 1.00 90.50 175 LEU A O 1
ATOM 1368 N N . ASP A 1 176 ? -2.686 6.523 6.958 1.00 89.94 176 ASP A N 1
ATOM 1369 C CA . ASP A 1 176 ? -1.587 7.160 7.688 1.00 89.94 176 ASP A CA 1
ATOM 1370 C C . ASP A 1 176 ? -1.066 8.366 6.925 1.00 89.94 176 ASP A C 1
ATOM 1372 O O . ASP A 1 176 ? -1.047 9.457 7.479 1.00 89.94 176 ASP A O 1
ATOM 1376 N N . TRP A 1 177 ? -0.705 8.194 5.656 1.00 89.94 177 TRP A N 1
ATOM 1377 C CA . TRP A 1 177 ? -0.160 9.262 4.825 1.00 89.94 177 TRP A CA 1
ATOM 1378 C C . TRP A 1 177 ? -1.120 10.439 4.654 1.00 89.94 177 TRP A C 1
ATOM 1380 O O . TRP A 1 177 ? -0.687 11.585 4.591 1.00 89.94 177 TRP A O 1
ATOM 1390 N N . ALA A 1 178 ? -2.430 10.202 4.611 1.00 87.00 178 ALA A N 1
ATOM 1391 C CA . ALA A 1 178 ? -3.435 11.265 4.608 1.00 87.00 178 ALA A CA 1
ATOM 1392 C C . ALA A 1 178 ? -3.419 12.110 5.896 1.00 87.00 178 ALA A C 1
ATOM 1394 O O . ALA A 1 178 ? -3.772 13.288 5.861 1.00 87.00 178 ALA A O 1
ATOM 1395 N N . ARG A 1 179 ? -3.015 11.520 7.028 1.00 84.12 179 ARG A N 1
ATOM 1396 C CA . ARG A 1 179 ? -2.943 12.189 8.336 1.00 84.12 179 ARG A CA 1
ATOM 1397 C C . ARG A 1 179 ? -1.559 12.749 8.657 1.00 84.12 179 ARG A C 1
ATOM 1399 O O . ARG A 1 179 ? -1.480 13.759 9.348 1.00 84.12 179 ARG A O 1
ATOM 1406 N N . SER A 1 180 ? -0.502 12.061 8.235 1.00 80.50 180 SER A N 1
ATOM 1407 C CA . SER A 1 180 ? 0.880 12.304 8.651 1.00 80.50 180 SER A CA 1
ATOM 1408 C C . SER A 1 180 ? 1.684 13.127 7.655 1.00 80.50 180 SER A C 1
ATOM 1410 O O . SER A 1 180 ? 2.574 13.862 8.074 1.00 80.50 180 SER A O 1
ATOM 1412 N N . LEU A 1 181 ? 1.382 13.025 6.356 1.00 78.44 181 LEU A N 1
ATOM 1413 C CA . LEU A 1 181 ? 1.989 13.888 5.352 1.00 78.44 181 LEU A CA 1
ATOM 1414 C C . LEU A 1 181 ? 1.260 15.230 5.367 1.00 78.44 181 LEU A C 1
ATOM 1416 O O . LEU A 1 181 ? 0.041 15.279 5.179 1.00 78.44 181 LEU A O 1
ATOM 1420 N N . ASP A 1 182 ? 2.015 16.305 5.595 1.00 67.00 182 ASP A N 1
ATOM 1421 C CA . ASP A 1 182 ? 1.502 17.670 5.665 1.00 67.00 182 ASP A CA 1
ATOM 1422 C C . ASP A 1 182 ? 0.583 18.012 4.484 1.00 67.00 182 ASP A C 1
ATOM 1424 O O . ASP A 1 182 ? 0.778 17.569 3.348 1.00 67.00 182 ASP A O 1
ATOM 1428 N N . ARG A 1 183 ? -0.373 18.920 4.721 1.00 64.56 183 ARG A N 1
ATOM 1429 C CA . ARG A 1 183 ? -1.225 19.498 3.661 1.00 64.56 183 ARG A CA 1
ATOM 1430 C C . ARG A 1 183 ? -0.437 20.242 2.568 1.00 64.56 183 ARG A C 1
ATOM 1432 O O . ARG A 1 183 ? -1.037 20.670 1.591 1.00 64.56 183 ARG A O 1
ATOM 1439 N N . GLY A 1 184 ? 0.872 20.425 2.744 1.00 67.75 184 GLY A N 1
ATOM 1440 C CA . GLY A 1 184 ? 1.764 21.068 1.782 1.00 67.75 184 GLY A CA 1
ATOM 1441 C C . GLY A 1 184 ? 2.373 20.128 0.740 1.00 67.75 184 GLY A C 1
ATOM 1442 O O . GLY A 1 184 ? 3.050 20.627 -0.155 1.00 67.75 184 GLY A O 1
ATOM 1443 N N . ILE A 1 185 ? 2.170 18.805 0.831 1.00 81.06 185 ILE A N 1
ATOM 1444 C CA . ILE A 1 185 ? 2.686 17.885 -0.193 1.00 81.06 185 ILE A CA 1
ATOM 1445 C C . ILE A 1 185 ? 1.819 17.974 -1.455 1.00 81.06 185 ILE A C 1
ATOM 1447 O O . ILE A 1 185 ? 0.608 17.745 -1.366 1.00 81.06 185 ILE A O 1
ATOM 1451 N N . PRO A 1 186 ? 2.420 18.268 -2.623 1.00 85.75 186 PRO A N 1
ATOM 1452 C CA . PRO A 1 186 ? 1.719 18.275 -3.901 1.00 85.75 186 PRO A CA 1
ATOM 1453 C C . PRO A 1 186 ? 1.030 16.936 -4.216 1.00 85.75 186 PRO A C 1
ATOM 1455 O O . PRO A 1 186 ? 1.525 15.861 -3.865 1.00 85.75 186 PRO A O 1
ATOM 1458 N N . GLU A 1 187 ? -0.124 16.987 -4.885 1.00 86.19 187 GLU A N 1
ATOM 1459 C CA . GLU A 1 187 ? -0.926 15.793 -5.189 1.00 86.19 187 GLU A CA 1
ATOM 1460 C C . GLU A 1 187 ? -0.174 14.788 -6.077 1.00 86.19 187 GLU A C 1
ATOM 1462 O O . GLU A 1 187 ? -0.286 13.581 -5.879 1.00 86.19 187 GLU A O 1
ATOM 1467 N N . ASP A 1 188 ? 0.646 15.271 -7.009 1.00 88.38 188 ASP A N 1
ATOM 1468 C CA . ASP A 1 188 ? 1.507 14.460 -7.871 1.00 88.38 188 ASP A CA 1
ATOM 1469 C C . ASP A 1 188 ? 2.534 13.651 -7.070 1.00 88.38 188 ASP A C 1
ATOM 1471 O O . ASP A 1 188 ? 2.736 12.470 -7.346 1.00 88.38 188 ASP A O 1
ATOM 1475 N N . GLN A 1 189 ? 3.129 14.238 -6.029 1.00 87.31 189 GLN A N 1
ATOM 1476 C CA . GLN A 1 189 ? 4.074 13.528 -5.163 1.00 87.31 189 GLN A CA 1
ATOM 1477 C C . GLN A 1 189 ? 3.381 12.469 -4.302 1.00 87.31 189 GLN A C 1
ATOM 1479 O O . GLN A 1 189 ? 3.936 11.393 -4.076 1.00 87.31 189 GLN A O 1
ATOM 1484 N N . ARG A 1 190 ? 2.155 12.753 -3.841 1.00 88.06 190 ARG A N 1
ATOM 1485 C CA . ARG A 1 190 ? 1.329 11.774 -3.123 1.00 88.06 190 ARG A CA 1
ATOM 1486 C C . ARG A 1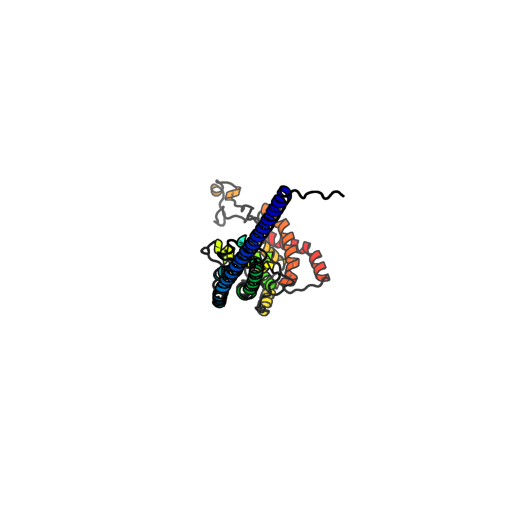 190 ? 0.971 10.595 -4.026 1.00 88.06 190 ARG A C 1
ATOM 1488 O O . ARG A 1 190 ? 1.184 9.456 -3.626 1.00 88.06 190 ARG A O 1
ATOM 1495 N N . ARG A 1 191 ? 0.499 10.864 -5.246 1.00 90.56 191 ARG A N 1
ATOM 1496 C CA . ARG A 1 191 ? 0.184 9.821 -6.233 1.00 90.56 191 ARG A CA 1
ATOM 1497 C C . ARG A 1 191 ? 1.412 8.984 -6.573 1.00 90.56 191 ARG A C 1
ATOM 1499 O O . ARG A 1 191 ? 1.337 7.768 -6.505 1.00 90.56 191 ARG A O 1
ATOM 1506 N N . ALA A 1 192 ? 2.561 9.617 -6.814 1.00 91.44 192 ALA A N 1
ATOM 1507 C CA . ALA A 1 192 ? 3.800 8.895 -7.095 1.00 91.44 192 ALA A CA 1
ATOM 1508 C C . ALA A 1 192 ? 4.185 7.929 -5.964 1.00 91.44 192 ALA A C 1
ATOM 1510 O O . ALA A 1 192 ? 4.686 6.841 -6.237 1.00 91.44 192 ALA A O 1
ATOM 1511 N N . LEU A 1 193 ? 3.956 8.315 -4.704 1.00 92.31 193 LEU A N 1
ATOM 1512 C CA . LEU A 1 193 ? 4.196 7.476 -3.531 1.00 92.31 193 LEU A CA 1
ATOM 1513 C C . LEU A 1 193 ? 3.201 6.305 -3.432 1.00 92.31 193 LEU A C 1
ATOM 1515 O O . LEU A 1 193 ? 3.605 5.188 -3.108 1.00 92.31 193 LEU A O 1
ATOM 1519 N N . GLU A 1 194 ? 1.925 6.549 -3.724 1.00 93.81 194 GLU A N 1
ATOM 1520 C CA . GLU A 1 194 ? 0.895 5.506 -3.804 1.00 93.81 194 GLU A CA 1
ATOM 1521 C C . GLU A 1 194 ? 1.188 4.506 -4.930 1.00 93.81 194 GLU A C 1
ATOM 1523 O O . GLU A 1 194 ? 1.111 3.302 -4.695 1.00 93.81 194 GLU A O 1
ATOM 1528 N N . ASP A 1 195 ? 1.658 4.968 -6.092 1.00 95.25 195 ASP A N 1
ATOM 1529 C CA . ASP A 1 195 ? 2.081 4.098 -7.195 1.00 95.25 195 ASP A CA 1
ATOM 1530 C C . ASP A 1 195 ? 3.230 3.164 -6.768 1.00 95.25 195 ASP A C 1
ATOM 1532 O O . ASP A 1 195 ? 3.246 1.983 -7.118 1.00 95.25 195 ASP A O 1
ATOM 1536 N N . GLN A 1 196 ? 4.184 3.655 -5.962 1.00 95.69 196 GLN A N 1
ATOM 1537 C CA . GLN A 1 196 ? 5.259 2.806 -5.424 1.00 95.69 196 GLN A CA 1
ATOM 1538 C C . GLN A 1 196 ? 4.720 1.723 -4.486 1.00 95.69 196 GLN A C 1
ATOM 1540 O O . GLN A 1 196 ? 5.203 0.588 -4.497 1.00 95.69 196 GLN A O 1
ATOM 1545 N N . LEU A 1 197 ? 3.732 2.072 -3.657 1.00 95.62 197 LEU A N 1
ATOM 1546 C CA . LEU A 1 197 ? 3.078 1.119 -2.768 1.00 95.62 197 LEU A CA 1
ATOM 1547 C C . LEU A 1 197 ? 2.334 0.050 -3.564 1.00 95.62 197 LEU A C 1
ATOM 1549 O O . LEU A 1 197 ? 2.458 -1.126 -3.234 1.00 95.62 197 LEU A O 1
ATOM 1553 N N . ASP A 1 198 ? 1.645 0.440 -4.632 1.00 96.31 198 ASP A N 1
ATOM 1554 C CA . ASP A 1 198 ? 0.919 -0.476 -5.512 1.00 96.31 198 ASP A CA 1
ATOM 1555 C C . ASP A 1 198 ? 1.853 -1.488 -6.169 1.00 96.31 198 ASP A C 1
ATOM 1557 O O . ASP A 1 198 ? 1.588 -2.692 -6.154 1.00 96.31 198 ASP A O 1
ATOM 1561 N N . VAL A 1 199 ? 3.002 -1.028 -6.666 1.00 95.75 199 VAL A N 1
ATOM 1562 C CA . VAL A 1 199 ? 4.024 -1.915 -7.232 1.00 95.75 199 VAL A CA 1
ATOM 1563 C C . VAL A 1 199 ? 4.617 -2.833 -6.160 1.00 95.75 199 VAL A C 1
ATOM 1565 O O . VAL A 1 199 ? 4.926 -3.989 -6.452 1.00 95.75 199 VAL A O 1
ATOM 1568 N N . LEU A 1 200 ? 4.792 -2.360 -4.922 1.00 95.50 200 LEU A N 1
ATOM 1569 C CA . LEU A 1 200 ? 5.295 -3.180 -3.818 1.00 95.50 200 LEU A CA 1
ATOM 1570 C C . LEU A 1 200 ? 4.309 -4.298 -3.449 1.00 95.50 200 LEU A C 1
ATOM 1572 O O . LEU A 1 200 ? 4.705 -5.459 -3.417 1.00 95.50 200 LEU A O 1
ATOM 1576 N N . ILE A 1 201 ? 3.042 -3.971 -3.187 1.00 95.00 201 ILE A N 1
ATOM 1577 C CA . ILE A 1 201 ? 2.039 -4.952 -2.736 1.00 95.00 201 ILE A CA 1
ATOM 1578 C C . ILE A 1 201 ? 1.640 -5.934 -3.846 1.00 95.00 201 ILE A C 1
ATOM 1580 O O . ILE A 1 201 ? 1.326 -7.088 -3.559 1.00 95.00 201 ILE A O 1
ATOM 1584 N N . ALA A 1 202 ? 1.716 -5.521 -5.117 1.00 95.06 202 ALA A N 1
ATOM 1585 C CA . ALA A 1 202 ? 1.465 -6.395 -6.263 1.00 95.06 202 ALA A CA 1
ATOM 1586 C C . ALA A 1 202 ? 2.515 -7.513 -6.418 1.00 95.06 202 ALA A C 1
ATOM 1588 O O . ALA A 1 202 ? 2.252 -8.511 -7.087 1.00 95.06 202 ALA A O 1
ATOM 1589 N N . GLN A 1 203 ? 3.692 -7.386 -5.789 1.00 92.56 203 GLN A N 1
ATOM 1590 C CA . GLN A 1 203 ? 4.707 -8.450 -5.754 1.00 92.56 203 GLN A CA 1
ATOM 1591 C C . GLN A 1 203 ? 4.327 -9.605 -4.809 1.00 92.56 203 GLN A C 1
ATOM 1593 O O . GLN A 1 203 ? 5.004 -10.635 -4.800 1.00 92.56 203 GLN A O 1
ATOM 1598 N N . GLY A 1 204 ? 3.250 -9.452 -4.033 1.00 92.12 204 GLY A N 1
ATOM 1599 C CA . GLY A 1 204 ? 2.815 -10.399 -3.013 1.00 92.12 204 GLY A CA 1
ATOM 1600 C C . GLY A 1 204 ? 3.281 -10.002 -1.608 1.00 92.12 204 GLY A C 1
ATOM 1601 O O . GLY A 1 204 ? 3.656 -8.848 -1.385 1.00 92.12 204 GLY A O 1
ATOM 1602 N N . PRO A 1 205 ? 3.254 -10.944 -0.645 1.00 91.50 205 PRO A N 1
ATOM 1603 C CA . PRO A 1 205 ? 3.557 -10.643 0.745 1.00 91.50 205 PRO A CA 1
ATOM 1604 C C . PRO A 1 205 ? 4.953 -10.024 0.912 1.00 91.50 205 PRO A C 1
ATOM 1606 O O . PRO A 1 205 ? 5.955 -10.676 0.580 1.00 91.50 205 PRO A O 1
ATOM 1609 N N . PRO A 1 206 ? 5.052 -8.788 1.434 1.00 83.62 206 PRO A N 1
ATOM 1610 C CA . PRO A 1 206 ? 6.327 -8.128 1.620 1.00 83.62 206 PRO A CA 1
ATOM 1611 C C . PRO A 1 206 ? 7.139 -8.881 2.670 1.00 83.62 206 PRO A C 1
ATOM 1613 O O . PRO A 1 206 ? 6.663 -9.193 3.757 1.00 83.62 206 PRO A O 1
ATOM 1616 N N . ARG A 1 207 ? 8.401 -9.160 2.350 1.00 81.62 207 ARG A N 1
ATOM 1617 C CA . ARG A 1 207 ? 9.345 -9.766 3.291 1.00 81.62 207 ARG A CA 1
ATOM 1618 C C . ARG A 1 207 ? 10.189 -8.660 3.884 1.00 81.62 207 ARG A C 1
ATOM 1620 O O . ARG A 1 207 ? 11.249 -8.343 3.349 1.00 81.62 207 ARG A O 1
ATOM 1627 N N . SER A 1 208 ? 9.682 -8.037 4.947 1.00 80.69 208 SER A N 1
ATOM 1628 C CA . SER A 1 208 ? 10.423 -6.972 5.619 1.00 80.69 208 SER A CA 1
ATOM 1629 C C . SER A 1 208 ? 11.815 -7.481 6.023 1.00 80.69 208 SER A C 1
ATOM 1631 O O . SER A 1 208 ? 11.908 -8.511 6.697 1.00 80.69 208 SER A O 1
ATOM 1633 N N . PRO A 1 209 ? 12.909 -6.794 5.640 1.00 81.88 209 PRO A N 1
ATOM 1634 C CA . PRO A 1 209 ? 14.251 -7.177 6.077 1.00 81.88 209 PRO A CA 1
ATOM 1635 C C . PRO A 1 209 ? 14.480 -6.858 7.561 1.00 81.88 209 PRO A C 1
ATOM 1637 O O . PRO A 1 209 ? 15.443 -7.336 8.163 1.00 81.88 209 PRO A O 1
ATOM 1640 N N . LEU A 1 210 ? 13.601 -6.051 8.167 1.00 87.25 210 LEU A N 1
ATOM 1641 C CA . LEU A 1 210 ? 13.616 -5.777 9.595 1.00 87.25 210 LEU A CA 1
ATOM 1642 C C . LEU A 1 210 ? 12.983 -6.948 10.349 1.00 87.25 210 LEU A C 1
ATOM 1644 O O . LEU A 1 210 ? 11.924 -7.452 9.977 1.00 87.25 210 LEU A O 1
ATOM 1648 N N . LYS A 1 211 ? 13.621 -7.366 11.444 1.00 92.12 211 LYS A N 1
ATOM 1649 C CA . LYS A 1 211 ? 13.027 -8.348 12.355 1.00 92.12 211 LYS A CA 1
ATOM 1650 C C . LYS A 1 211 ? 11.850 -7.719 13.095 1.00 92.12 211 LYS A C 1
ATOM 1652 O O . LYS A 1 211 ? 11.943 -6.573 13.528 1.00 92.12 211 LYS A O 1
ATOM 1657 N N . MET A 1 212 ? 10.784 -8.493 13.270 1.00 93.94 212 MET A N 1
ATOM 1658 C CA . MET A 1 212 ? 9.630 -8.086 14.065 1.00 93.94 212 MET A CA 1
ATOM 1659 C C . MET A 1 212 ? 10.035 -7.880 15.532 1.00 93.94 212 MET A C 1
ATOM 1661 O O . MET A 1 212 ? 10.751 -8.706 16.105 1.00 93.94 212 MET A O 1
ATOM 1665 N N . ASP A 1 213 ? 9.568 -6.799 16.158 1.00 96.06 213 ASP A N 1
ATOM 1666 C CA . ASP A 1 213 ? 9.716 -6.606 17.602 1.00 96.06 213 ASP A CA 1
ATOM 1667 C C . ASP A 1 213 ? 8.651 -7.426 18.347 1.00 96.06 213 ASP A C 1
ATOM 1669 O O . ASP A 1 213 ? 7.534 -6.976 18.612 1.00 96.06 213 ASP A O 1
ATOM 1673 N N . GLU A 1 214 ? 9.020 -8.656 18.700 1.00 95.50 214 GLU A N 1
ATOM 1674 C CA . GLU A 1 214 ? 8.166 -9.600 19.430 1.00 95.50 214 GLU A CA 1
ATOM 1675 C C . GLU A 1 214 ? 7.695 -9.069 20.792 1.00 95.50 214 GLU A C 1
ATOM 1677 O O . GLU A 1 214 ? 6.602 -9.403 21.255 1.00 95.50 214 GLU A O 1
ATOM 1682 N N . ASN A 1 215 ? 8.503 -8.241 21.463 1.00 96.12 215 ASN A N 1
ATOM 1683 C CA . ASN A 1 215 ? 8.133 -7.690 22.766 1.00 96.12 215 ASN A CA 1
ATOM 1684 C C . ASN A 1 215 ? 7.082 -6.593 22.607 1.00 96.12 215 ASN A C 1
ATOM 1686 O O . ASN A 1 215 ? 6.110 -6.570 23.367 1.00 96.12 215 ASN A O 1
ATOM 1690 N N . LEU A 1 216 ? 7.241 -5.733 21.596 1.00 96.19 216 LEU A N 1
ATOM 1691 C CA . LEU A 1 216 ? 6.229 -4.751 21.221 1.00 96.19 216 LEU A CA 1
ATOM 1692 C C . LEU A 1 216 ? 4.911 -5.453 20.877 1.00 96.19 216 LEU A C 1
ATOM 1694 O O . LEU A 1 216 ? 3.893 -5.159 21.503 1.00 96.19 216 LEU A O 1
ATOM 1698 N N . VAL A 1 217 ? 4.942 -6.443 19.980 1.00 96.31 217 VAL A N 1
ATOM 1699 C CA . VAL A 1 217 ? 3.759 -7.230 19.591 1.00 96.31 217 VAL A CA 1
ATOM 1700 C C . VAL A 1 217 ? 3.089 -7.858 20.811 1.00 96.31 217 VAL A C 1
ATOM 1702 O O . VAL A 1 217 ? 1.887 -7.685 21.008 1.00 96.31 217 VAL A O 1
ATOM 1705 N N . ARG A 1 218 ? 3.850 -8.535 21.681 1.00 95.31 218 ARG A N 1
ATOM 1706 C CA . ARG A 1 218 ? 3.307 -9.157 22.897 1.00 95.31 218 ARG A CA 1
ATOM 1707 C C . ARG A 1 218 ? 2.656 -8.129 23.824 1.00 95.31 218 ARG A C 1
ATOM 1709 O O . ARG A 1 218 ? 1.572 -8.387 24.342 1.00 95.31 218 ARG A O 1
ATOM 1716 N N . SER A 1 219 ? 3.293 -6.975 24.027 1.00 94.38 219 SER A N 1
ATOM 1717 C CA . SER A 1 219 ? 2.765 -5.919 24.899 1.00 94.38 219 SER A CA 1
ATOM 1718 C C . SER A 1 219 ? 1.452 -5.329 24.375 1.00 94.38 219 SER A C 1
ATOM 1720 O O . SER A 1 219 ? 0.500 -5.172 25.142 1.00 94.38 219 SER A O 1
ATOM 1722 N N . VAL A 1 220 ? 1.360 -5.082 23.065 1.00 95.06 220 VAL A N 1
ATOM 1723 C CA . VAL A 1 220 ? 0.149 -4.540 22.442 1.00 95.06 220 VAL A CA 1
ATOM 1724 C C . VAL A 1 220 ? -0.963 -5.584 22.417 1.00 95.06 220 VAL A C 1
ATOM 1726 O O . VAL A 1 220 ? -2.100 -5.262 22.757 1.00 95.06 220 VAL A O 1
ATOM 1729 N N . ARG A 1 221 ? -0.645 -6.852 22.121 1.00 94.69 221 ARG A N 1
ATOM 1730 C CA . ARG A 1 221 ? -1.602 -7.966 22.222 1.00 94.69 221 ARG A CA 1
ATOM 1731 C C . ARG A 1 221 ? -2.181 -8.086 23.627 1.00 94.69 221 ARG A C 1
ATOM 1733 O O . ARG A 1 221 ? -3.395 -8.186 23.765 1.00 94.69 221 ARG A O 1
ATOM 1740 N N . ALA A 1 222 ? -1.346 -8.022 24.666 1.00 92.25 222 ALA A N 1
ATOM 1741 C CA . ALA A 1 222 ? -1.805 -8.070 26.055 1.00 92.25 222 ALA A CA 1
ATOM 1742 C C . ALA A 1 222 ? -2.715 -6.881 26.406 1.00 92.25 222 ALA A C 1
ATOM 1744 O O . ALA A 1 222 ? -3.739 -7.058 27.065 1.00 92.25 222 ALA A O 1
ATOM 1745 N N . MET A 1 223 ? -2.378 -5.680 25.925 1.00 91.50 223 MET A N 1
ATOM 1746 C CA . MET A 1 223 ? -3.218 -4.494 26.091 1.00 91.50 223 MET A CA 1
ATOM 1747 C C . MET A 1 223 ? -4.578 -4.683 25.413 1.00 91.50 223 MET A C 1
ATOM 1749 O O . MET A 1 223 ? -5.602 -4.539 26.075 1.00 91.50 223 MET A O 1
ATOM 1753 N N . LEU A 1 224 ? -4.612 -5.076 24.139 1.00 91.69 224 LEU A N 1
ATOM 1754 C CA . LEU A 1 224 ? -5.858 -5.299 23.399 1.00 91.69 224 LEU A CA 1
ATOM 1755 C C . LEU A 1 224 ? -6.697 -6.427 24.013 1.00 91.69 224 LEU A C 1
ATOM 1757 O O . LEU A 1 224 ? -7.919 -6.300 24.094 1.00 91.69 224 LEU A O 1
ATOM 1761 N N . ALA A 1 225 ? -6.055 -7.497 24.488 1.00 89.88 225 ALA A N 1
ATOM 1762 C CA . ALA A 1 225 ? -6.708 -8.633 25.134 1.00 89.88 225 ALA A CA 1
ATOM 1763 C C . ALA A 1 225 ? -7.320 -8.295 26.504 1.00 89.88 225 ALA A C 1
ATOM 1765 O O . ALA A 1 225 ? -8.223 -9.003 26.942 1.00 89.88 225 ALA A O 1
ATOM 1766 N N . SER A 1 226 ? -6.877 -7.217 27.165 1.00 89.62 226 SER A N 1
ATOM 1767 C CA . SER A 1 226 ? -7.483 -6.743 28.419 1.00 89.62 226 SER A CA 1
ATOM 1768 C C . SER A 1 226 ? -8.889 -6.157 28.239 1.00 89.62 226 SER A C 1
ATOM 1770 O O . SER A 1 226 ? -9.633 -6.043 29.211 1.00 89.62 226 SER A O 1
ATOM 1772 N N . TYR A 1 227 ? -9.274 -5.829 27.001 1.00 87.94 227 TYR A N 1
ATOM 1773 C CA . TYR A 1 227 ? -10.616 -5.363 26.670 1.00 87.94 227 TYR A CA 1
ATOM 1774 C C . TYR A 1 227 ? -11.487 -6.529 26.185 1.00 87.94 227 TYR A C 1
ATOM 1776 O O . TYR A 1 227 ? -11.022 -7.350 25.389 1.00 87.94 227 TYR A O 1
ATOM 1784 N N . PRO A 1 228 ? -12.761 -6.613 26.607 1.00 88.19 228 PRO A N 1
ATOM 1785 C CA . PRO A 1 228 ? -13.700 -7.588 26.061 1.00 88.19 228 PRO A CA 1
ATOM 1786 C C . PRO A 1 228 ? -13.859 -7.440 24.543 1.00 88.19 228 PRO A C 1
ATOM 1788 O O . PRO A 1 228 ? -13.798 -6.331 24.006 1.00 88.19 228 PRO A O 1
ATOM 1791 N N . LEU A 1 229 ? -14.103 -8.555 23.848 1.00 87.88 229 LEU A N 1
ATOM 1792 C CA . LEU A 1 229 ? -14.276 -8.568 22.391 1.00 87.88 229 LEU A CA 1
ATOM 1793 C C . LEU A 1 229 ? -15.423 -7.648 21.950 1.00 87.88 229 LEU A C 1
ATOM 1795 O O . LEU A 1 229 ? -15.263 -6.873 21.011 1.00 87.88 229 LEU A O 1
ATOM 1799 N N . GLU A 1 230 ? -16.546 -7.660 22.669 1.00 89.69 230 GLU A N 1
ATOM 1800 C CA . GLU A 1 230 ? -17.678 -6.775 22.393 1.00 89.69 230 GLU A CA 1
ATOM 1801 C C . GLU A 1 230 ? -17.317 -5.280 22.461 1.00 89.69 230 GLU A C 1
ATOM 1803 O O . GLU A 1 230 ? -17.779 -4.500 21.628 1.00 89.69 230 GLU A O 1
ATOM 1808 N N . ALA A 1 231 ? -16.439 -4.878 23.386 1.00 88.88 231 ALA A N 1
ATOM 1809 C CA . ALA A 1 231 ? -15.980 -3.495 23.496 1.00 88.88 231 ALA A CA 1
ATOM 1810 C C . ALA A 1 231 ? -15.061 -3.107 22.326 1.00 88.88 231 ALA A C 1
ATOM 1812 O O . ALA A 1 231 ? -15.138 -1.983 21.827 1.00 88.88 231 ALA A O 1
ATOM 1813 N N . ARG A 1 232 ? -14.226 -4.040 21.841 1.00 89.38 232 ARG A N 1
ATOM 1814 C CA . ARG A 1 232 ? -13.397 -3.831 20.640 1.00 89.38 232 ARG A CA 1
ATOM 1815 C C . ARG A 1 232 ? -14.254 -3.684 19.384 1.00 89.38 232 ARG A C 1
ATOM 1817 O O . ARG A 1 232 ? -14.082 -2.710 18.654 1.00 89.38 232 ARG A O 1
ATOM 1824 N N . ILE A 1 233 ? -15.224 -4.581 19.185 1.00 90.19 233 ILE A N 1
ATOM 1825 C CA . ILE A 1 233 ? -16.191 -4.504 18.075 1.00 90.19 233 ILE A CA 1
ATOM 1826 C C . ILE A 1 233 ? -16.926 -3.161 18.113 1.00 90.19 233 ILE A C 1
ATOM 1828 O O . ILE A 1 233 ? -17.004 -2.461 17.105 1.00 90.19 233 ILE A O 1
ATOM 1832 N N . PHE A 1 234 ? -17.413 -2.755 19.287 1.00 89.56 234 PHE A N 1
ATOM 1833 C CA . PHE A 1 234 ? -18.099 -1.478 19.442 1.00 89.56 234 PHE A CA 1
ATOM 1834 C C . PHE A 1 234 ? -17.187 -0.270 19.162 1.00 89.56 234 PHE A C 1
ATOM 1836 O O . PHE A 1 234 ? -17.612 0.695 18.524 1.00 89.56 234 PHE A O 1
ATOM 1843 N N . SER A 1 235 ? -15.910 -0.332 19.559 1.00 88.94 235 SER A N 1
ATOM 1844 C CA . SER A 1 235 ? -14.909 0.693 19.227 1.00 88.94 235 SER A CA 1
ATOM 1845 C C . SER A 1 235 ? -14.687 0.826 17.714 1.00 88.94 235 SER A C 1
ATOM 1847 O O . SER A 1 235 ? -14.611 1.952 17.207 1.00 88.94 235 SER A O 1
ATOM 1849 N N . ARG A 1 236 ? -14.650 -0.296 16.976 1.00 89.50 236 ARG A N 1
ATOM 1850 C CA . ARG A 1 236 ? -14.581 -0.293 15.505 1.00 89.50 236 ARG A CA 1
ATOM 1851 C C . ARG A 1 236 ? -15.812 0.358 14.886 1.00 89.50 236 ARG A C 1
ATOM 1853 O O . ARG A 1 236 ? -15.671 1.273 14.076 1.00 89.50 236 ARG A O 1
ATOM 1860 N N . LEU A 1 237 ? -17.004 -0.049 15.323 1.00 89.19 237 LEU A N 1
ATOM 1861 C CA . LEU A 1 237 ? -18.280 0.498 14.848 1.00 89.19 237 LEU A CA 1
ATOM 1862 C C . LEU A 1 237 ? -18.340 2.027 15.019 1.00 89.19 237 LEU A C 1
ATOM 1864 O O . LEU A 1 237 ? -18.669 2.752 14.080 1.00 89.19 237 LEU A O 1
ATOM 1868 N N . LYS A 1 238 ? -17.925 2.549 16.180 1.00 85.94 238 LYS A N 1
ATOM 1869 C CA . LYS A 1 238 ? -17.829 4.001 16.413 1.00 85.94 238 LYS A CA 1
ATOM 1870 C C . LYS A 1 238 ? -16.876 4.701 15.440 1.00 85.94 238 LYS A C 1
ATOM 1872 O O . LYS A 1 238 ? -17.157 5.807 14.978 1.00 85.94 238 LYS A O 1
ATOM 1877 N N . ARG A 1 239 ? -15.741 4.077 15.113 1.00 83.00 239 ARG A N 1
ATOM 1878 C CA . ARG A 1 239 ? -14.727 4.674 14.230 1.00 83.00 239 ARG A CA 1
ATOM 1879 C C . ARG A 1 239 ? -15.114 4.698 12.770 1.00 83.00 239 ARG A C 1
ATOM 1881 O O . ARG A 1 239 ? -14.753 5.651 12.087 1.00 83.00 239 ARG A O 1
ATOM 1888 N N . GLN A 1 240 ? -15.856 3.699 12.311 1.00 80.88 240 GLN A N 1
ATOM 1889 C CA . GLN A 1 240 ? -16.427 3.695 10.965 1.00 80.88 240 GLN A CA 1
ATOM 1890 C C . GLN A 1 240 ? -17.419 4.852 10.755 1.00 80.88 240 GLN A C 1
ATOM 1892 O O . GLN A 1 240 ? -17.876 5.069 9.638 1.00 80.88 240 GLN A O 1
ATOM 1897 N N . ARG A 1 241 ? -17.706 5.634 11.812 1.00 70.69 241 ARG A N 1
ATOM 1898 C CA . ARG A 1 241 ? -18.612 6.780 11.810 1.00 70.69 241 ARG A CA 1
ATOM 1899 C C . ARG A 1 241 ? -19.969 6.380 11.235 1.00 70.69 241 ARG A C 1
ATOM 1901 O O . ARG A 1 241 ? -20.505 7.031 10.342 1.00 70.69 241 ARG A O 1
ATOM 1908 N N . LEU A 1 242 ? -20.507 5.279 11.749 1.00 67.50 242 LEU A N 1
ATOM 1909 C CA . LEU A 1 242 ? -21.823 4.778 11.375 1.00 67.50 242 LEU A CA 1
ATOM 1910 C C . LEU A 1 242 ? -22.850 5.907 11.419 1.00 67.50 242 LEU A C 1
ATOM 1912 O O . LEU A 1 242 ? -22.996 6.583 12.434 1.00 67.50 242 LEU A O 1
ATOM 1916 N N . GLY A 1 243 ? -23.544 6.126 10.305 1.00 61.62 243 GLY A N 1
ATOM 1917 C CA . GLY A 1 243 ? -24.521 7.199 10.216 1.00 61.62 243 GLY A CA 1
ATOM 1918 C C . GLY A 1 243 ? -23.925 8.591 9.993 1.00 61.62 243 GLY A C 1
ATOM 1919 O O . GLY A 1 243 ? -24.579 9.556 10.363 1.00 61.62 243 GLY A O 1
ATOM 1920 N N . GLN A 1 244 ? -22.737 8.751 9.385 1.00 71.38 244 GLN A N 1
ATOM 1921 C CA . GLN A 1 244 ? -22.336 10.067 8.838 1.00 71.38 244 GLN A CA 1
ATOM 1922 C C . GLN A 1 244 ? -23.355 10.617 7.834 1.00 71.38 244 GLN A C 1
ATOM 1924 O O . GLN A 1 244 ? -23.503 11.827 7.696 1.00 71.38 244 GLN A O 1
ATOM 1929 N N . ASP A 1 245 ? -24.028 9.720 7.122 1.00 81.75 245 ASP A N 1
ATOM 1930 C CA . ASP A 1 245 ? -25.125 10.005 6.205 1.00 81.75 245 ASP A CA 1
ATOM 1931 C C . ASP A 1 245 ? -26.454 10.284 6.926 1.00 81.75 245 ASP A C 1
ATOM 1933 O O . ASP A 1 245 ? -27.407 10.750 6.305 1.00 81.75 245 ASP A O 1
ATOM 1937 N N . ILE A 1 246 ? -26.522 10.012 8.232 1.00 84.19 246 ILE A N 1
ATOM 1938 C CA . ILE A 1 246 ? -27.707 10.219 9.056 1.00 84.19 246 ILE A CA 1
ATOM 1939 C C . ILE A 1 246 ? -27.529 11.529 9.827 1.00 84.19 246 ILE A C 1
ATOM 1941 O O . ILE A 1 246 ? -26.579 11.673 10.602 1.00 84.19 246 ILE A O 1
ATOM 1945 N N . PRO A 1 247 ? -28.430 12.507 9.644 1.00 83.88 247 PRO A N 1
ATOM 1946 C CA . PRO A 1 247 ? -28.317 13.775 10.341 1.00 83.88 247 PRO A CA 1
ATOM 1947 C C . PRO A 1 247 ? -28.401 13.561 11.855 1.00 83.88 247 PRO A C 1
ATOM 1949 O O . PRO A 1 247 ? -29.194 12.758 12.350 1.00 83.88 247 PRO A O 1
ATOM 1952 N N . ALA A 1 248 ? -27.589 14.313 12.599 1.00 86.44 248 ALA A N 1
ATOM 1953 C CA . ALA A 1 248 ? -27.727 14.376 14.046 1.00 86.44 248 ALA A CA 1
ATOM 1954 C C . ALA A 1 248 ? -29.119 14.908 14.416 1.00 86.44 248 ALA A C 1
ATOM 1956 O O . ALA A 1 248 ? -29.654 15.819 13.775 1.00 86.44 248 ALA A O 1
ATOM 1957 N N . PHE A 1 249 ? -29.701 14.349 15.471 1.00 88.19 249 PHE A N 1
ATOM 1958 C CA . PHE A 1 249 ? -30.984 14.800 15.985 1.00 88.19 249 PHE A CA 1
ATOM 1959 C C . PHE A 1 249 ? -30.769 15.954 16.959 1.00 88.19 249 PHE A C 1
ATOM 1961 O O . PHE A 1 249 ? -30.047 15.797 17.935 1.00 88.19 249 PHE A O 1
ATOM 1968 N N . SER A 1 250 ? -31.426 17.092 16.753 1.00 89.69 250 SER A N 1
ATOM 1969 C CA . SER A 1 250 ? -31.420 18.198 17.714 1.00 89.69 250 SER A CA 1
ATOM 1970 C C . SER A 1 250 ? -32.833 18.736 17.906 1.00 89.69 250 SER A C 1
ATOM 1972 O O . SER A 1 250 ? -33.667 18.655 17.004 1.00 89.69 250 SER A O 1
ATOM 1974 N N . VAL A 1 251 ? -33.112 19.322 19.071 1.00 86.50 251 VAL A N 1
ATOM 1975 C CA . VAL A 1 251 ? -34.426 19.933 19.333 1.00 86.50 251 VAL A CA 1
ATOM 1976 C C . VAL A 1 251 ? -34.666 21.095 18.369 1.00 86.50 251 VAL A C 1
ATOM 1978 O O . VAL A 1 251 ? -35.772 21.253 17.860 1.00 86.50 251 VAL A O 1
ATOM 1981 N N . ALA A 1 252 ? -33.614 21.855 18.048 1.00 86.12 252 ALA A N 1
ATOM 1982 C CA . ALA A 1 252 ? -33.680 22.939 17.073 1.00 86.12 252 ALA A CA 1
ATOM 1983 C C . ALA A 1 252 ? -34.082 22.454 15.666 1.00 86.12 252 ALA A C 1
ATOM 1985 O O . ALA A 1 252 ? -34.870 23.115 14.993 1.00 86.12 252 ALA A O 1
ATOM 1986 N N . THR A 1 253 ? -33.578 21.296 15.220 1.00 85.69 253 THR A N 1
ATOM 1987 C CA . THR A 1 253 ? -33.933 20.735 13.905 1.00 85.69 253 THR A CA 1
ATOM 1988 C C . THR A 1 253 ? -35.306 20.069 13.896 1.00 85.69 253 THR A C 1
ATOM 1990 O O . THR A 1 253 ? -36.000 20.150 12.888 1.00 85.69 253 THR A O 1
ATOM 1993 N N . ALA A 1 254 ? -35.729 19.453 15.003 1.00 86.69 254 ALA A N 1
ATOM 1994 C CA . ALA A 1 254 ? -37.008 18.748 15.087 1.00 86.69 254 ALA A CA 1
ATOM 1995 C C . ALA A 1 254 ? -38.219 19.679 15.284 1.00 86.69 254 ALA A C 1
ATOM 1997 O O . ALA A 1 254 ? -39.268 19.451 14.687 1.00 86.69 254 ALA A O 1
ATOM 1998 N N . ALA A 1 255 ? -38.087 20.724 16.108 1.00 85.12 255 ALA A N 1
ATOM 1999 C CA . ALA A 1 255 ? -39.176 21.657 16.423 1.00 85.12 255 ALA A CA 1
ATOM 2000 C C . ALA A 1 255 ? -39.193 22.915 15.526 1.00 85.12 255 ALA A C 1
ATOM 2002 O O . ALA A 1 255 ? -40.093 23.748 15.636 1.00 85.12 255 ALA A O 1
ATOM 2003 N N . GLY A 1 256 ? -38.224 23.040 14.613 1.00 82.19 256 GLY A N 1
ATOM 2004 C CA . GLY A 1 256 ? -38.142 24.123 13.636 1.00 82.19 256 GLY A CA 1
ATOM 2005 C C . GLY A 1 256 ? -37.552 25.434 14.184 1.00 82.19 256 GLY A C 1
ATOM 2006 O O . GLY A 1 256 ? -37.156 25.517 15.347 1.00 82.19 256 GLY A O 1
ATOM 2007 N N . PRO A 1 257 ? -37.496 26.497 13.355 1.00 81.88 257 PRO A N 1
ATOM 2008 C CA . PRO A 1 257 ? -36.775 27.739 13.668 1.00 81.88 257 PRO A CA 1
ATOM 2009 C C . PRO A 1 257 ? -37.254 28.458 14.937 1.00 81.88 257 PRO A C 1
ATOM 2011 O O . PRO A 1 257 ? -36.493 29.201 15.551 1.00 81.88 257 PRO A O 1
ATOM 2014 N N . SER A 1 258 ? -38.508 28.238 15.336 1.00 84.56 258 SER A N 1
ATOM 2015 C CA . SER A 1 258 ? -39.120 28.854 16.518 1.00 84.56 258 SER A CA 1
ATOM 2016 C C . SER A 1 258 ? -38.863 28.085 17.819 1.00 84.56 258 SER A C 1
ATOM 2018 O O . SER A 1 258 ? -39.239 28.570 18.882 1.00 84.56 258 SER A O 1
ATOM 2020 N N . ALA A 1 259 ? -38.218 26.914 17.774 1.00 81.88 259 ALA A N 1
ATOM 2021 C CA . ALA A 1 259 ? -37.969 26.081 18.953 1.00 81.88 259 ALA A CA 1
ATOM 2022 C C . ALA A 1 259 ? -37.246 26.807 20.108 1.00 81.88 259 ALA A C 1
ATOM 2024 O O . ALA A 1 259 ? -37.680 26.644 21.250 1.00 81.88 259 ALA A O 1
ATOM 2025 N N . PRO A 1 260 ? -36.221 27.655 19.864 1.00 81.12 260 PRO A N 1
ATOM 2026 C CA . PRO A 1 260 ? -35.542 28.388 20.937 1.00 81.12 260 PRO A CA 1
ATOM 2027 C C . PRO A 1 260 ? -36.396 29.459 21.627 1.00 81.12 260 PRO A C 1
ATOM 2029 O O . PRO A 1 260 ? -35.971 29.997 22.641 1.00 81.12 260 PRO A O 1
ATOM 2032 N N . LEU A 1 261 ? -37.573 29.795 21.085 1.00 83.81 261 LEU A N 1
ATOM 2033 C CA . LEU A 1 261 ? -38.493 30.765 21.692 1.00 83.81 261 LEU A CA 1
ATOM 2034 C C . LEU A 1 261 ? -39.402 30.134 22.754 1.00 83.81 261 LEU A C 1
ATOM 2036 O O . LEU A 1 261 ? -39.993 30.854 23.552 1.00 83.81 261 LEU A O 1
ATOM 2040 N N . VAL A 1 262 ? -39.558 28.807 22.729 1.00 87.31 262 VAL A N 1
ATOM 2041 C CA . VAL A 1 262 ? -40.526 28.074 23.565 1.00 87.31 262 VAL A CA 1
ATOM 2042 C C . VAL A 1 262 ? -39.834 27.051 24.461 1.00 87.31 262 VAL A C 1
ATOM 2044 O O . VAL A 1 262 ? -40.310 26.766 25.557 1.00 87.31 262 VAL A O 1
ATOM 2047 N N . PHE A 1 263 ? -38.708 26.501 24.008 1.00 86.31 263 PHE A N 1
ATOM 2048 C CA . PHE A 1 263 ? -37.950 25.501 24.740 1.00 86.31 263 PHE A CA 1
ATOM 2049 C C . PHE A 1 263 ? -36.632 26.076 25.239 1.00 86.31 263 PHE A C 1
ATOM 2051 O O . PHE A 1 263 ? -35.908 26.746 24.510 1.00 86.31 263 PHE A O 1
ATOM 2058 N N . GLU A 1 264 ? -36.284 25.720 26.468 1.00 86.12 264 GLU A N 1
ATOM 2059 C CA . GLU A 1 264 ? -34.967 25.953 27.041 1.00 86.12 264 GLU A CA 1
ATOM 2060 C C . GLU A 1 264 ? -34.477 24.655 27.680 1.00 86.12 264 GLU A C 1
ATOM 2062 O O . GLU A 1 264 ? -35.255 23.862 28.221 1.00 86.12 264 GLU A O 1
ATOM 2067 N N . ARG A 1 265 ? -33.173 24.398 27.580 1.00 87.50 265 ARG A N 1
ATOM 2068 C CA . ARG A 1 265 ? -32.574 23.205 28.168 1.00 87.50 265 ARG A CA 1
ATOM 2069 C C . ARG A 1 265 ? -32.220 23.496 29.618 1.00 87.50 265 ARG A C 1
ATOM 2071 O O . ARG A 1 265 ? -31.443 24.404 29.877 1.00 87.50 265 ARG A O 1
ATOM 2078 N N . ILE A 1 266 ? -32.689 22.661 30.546 1.00 87.69 266 ILE A N 1
ATOM 2079 C CA . ILE A 1 266 ? -32.386 22.792 31.988 1.00 87.69 266 ILE A CA 1
ATOM 2080 C C . ILE A 1 266 ? -30.869 22.841 32.253 1.00 87.69 266 ILE A C 1
ATOM 2082 O O . ILE A 1 266 ? -30.412 23.517 33.166 1.00 87.69 266 ILE A O 1
ATOM 2086 N N . SER A 1 267 ? -30.069 22.151 31.435 1.00 86.50 267 SER A N 1
ATOM 2087 C CA . SER A 1 267 ? -28.605 22.153 31.543 1.00 86.50 267 SER A CA 1
ATOM 2088 C C . SER A 1 267 ? -27.918 23.412 30.996 1.00 86.50 267 SER A C 1
ATOM 2090 O O . SER A 1 267 ? -26.693 23.487 31.042 1.00 86.50 267 SER A O 1
ATOM 2092 N N . GLY A 1 268 ? -28.660 24.357 30.410 1.00 84.00 268 GLY A N 1
ATOM 2093 C CA . GLY A 1 268 ? -28.128 25.563 29.768 1.00 84.00 268 GLY A CA 1
ATOM 2094 C C . GLY A 1 268 ? -27.378 25.323 28.450 1.00 84.00 268 GLY A C 1
ATOM 2095 O O . GLY A 1 268 ? -26.892 26.273 27.839 1.00 84.00 268 GLY A O 1
ATOM 2096 N N . LYS A 1 269 ? -27.257 24.071 27.981 1.00 87.25 269 LYS A N 1
ATOM 2097 C CA . LYS A 1 269 ? -26.603 23.771 26.695 1.00 87.25 269 LYS A CA 1
ATOM 2098 C C . LYS A 1 269 ? -27.480 24.193 25.505 1.00 87.25 269 LYS A C 1
ATOM 2100 O O . LYS A 1 269 ? -28.705 24.092 25.606 1.00 87.25 269 LYS A O 1
ATOM 2105 N N . PRO A 1 270 ? -26.885 24.550 24.349 1.00 86.38 270 PRO A N 1
ATOM 2106 C CA . PRO A 1 270 ? -27.635 24.900 23.143 1.00 86.38 270 PRO A CA 1
ATOM 2107 C C . PRO A 1 270 ? -28.629 23.810 22.711 1.00 86.38 270 PRO A C 1
ATOM 2109 O O . PRO A 1 270 ? -28.344 22.617 22.828 1.00 86.38 270 PRO A O 1
ATOM 2112 N N . LEU A 1 271 ? -29.770 24.208 22.137 1.00 84.25 271 LEU A N 1
ATOM 2113 C CA . LEU A 1 271 ? -30.746 23.280 21.534 1.00 84.25 271 LEU A CA 1
ATOM 2114 C C . LEU A 1 271 ? -30.246 22.627 20.235 1.00 84.25 271 LEU A C 1
ATOM 2116 O O . LEU A 1 271 ? -30.860 21.676 19.750 1.00 84.25 271 LEU A O 1
ATOM 2120 N N . THR A 1 272 ? -29.154 23.151 19.675 1.00 85.00 272 THR A N 1
ATOM 2121 C CA . THR A 1 272 ? -28.412 22.582 18.543 1.00 85.00 272 THR A CA 1
ATOM 2122 C C . THR A 1 272 ? -27.480 21.445 18.965 1.00 85.00 272 THR A C 1
ATOM 2124 O O . THR A 1 272 ? -27.086 20.650 18.118 1.00 85.00 272 THR A O 1
ATOM 2127 N N . ASP A 1 273 ? -27.143 21.343 20.258 1.00 85.25 273 ASP A N 1
ATOM 2128 C CA . ASP A 1 273 ? -26.330 20.253 20.801 1.00 85.25 273 ASP A CA 1
ATOM 2129 C C . ASP A 1 273 ? -27.200 19.002 20.986 1.00 85.25 273 ASP A C 1
ATOM 2131 O O . ASP A 1 273 ? -27.970 18.871 21.947 1.00 85.25 273 ASP A O 1
ATOM 2135 N N . GLY A 1 274 ? -27.135 18.132 19.987 1.00 85.00 274 GLY A N 1
ATOM 2136 C CA . GLY A 1 274 ? -28.051 17.025 19.773 1.00 85.00 274 GLY A CA 1
ATOM 2137 C C . GLY A 1 274 ? -27.484 15.637 20.069 1.00 85.00 274 GLY A C 1
ATOM 2138 O O . GLY A 1 274 ? -26.380 15.474 20.579 1.00 85.00 274 GLY A O 1
ATOM 2139 N N . VAL A 1 275 ? -28.260 14.619 19.706 1.00 87.44 275 VAL A N 1
ATOM 2140 C CA . VAL A 1 275 ? -27.832 13.219 19.691 1.00 87.44 275 VAL A CA 1
ATOM 2141 C C . VAL A 1 275 ? -27.145 12.938 18.345 1.00 87.44 275 VAL A C 1
ATOM 2143 O O . VAL A 1 275 ? -27.741 13.217 17.297 1.00 87.44 275 VAL A O 1
ATOM 2146 N N . PRO A 1 276 ? -25.907 12.405 18.326 1.00 87.81 276 PRO A N 1
ATOM 2147 C CA . PRO A 1 276 ? -25.235 12.031 17.084 1.00 87.81 276 PRO A CA 1
ATOM 2148 C C . PRO A 1 276 ? -26.079 11.063 16.247 1.00 87.81 276 PRO A C 1
ATOM 2150 O O . PRO A 1 276 ? -26.717 10.174 16.804 1.00 87.81 276 PRO A O 1
ATOM 2153 N N . GLY A 1 277 ? -26.032 11.190 14.915 1.00 87.75 277 GLY A N 1
ATOM 2154 C CA . GLY A 1 277 ? -26.841 10.386 13.983 1.00 87.75 277 GLY A CA 1
ATOM 2155 C C . GLY A 1 277 ? -26.764 8.876 14.240 1.00 87.75 277 GLY A C 1
ATOM 2156 O O . GLY A 1 277 ? -27.789 8.195 14.188 1.00 87.75 277 GLY A O 1
ATOM 2157 N N . MET A 1 278 ? -25.581 8.380 14.626 1.00 87.75 278 MET A N 1
ATOM 2158 C CA . MET A 1 278 ? -25.341 6.986 15.017 1.00 87.75 278 MET A CA 1
ATOM 2159 C C . MET A 1 278 ? -26.307 6.483 16.090 1.00 87.75 278 MET A C 1
ATOM 2161 O O . MET A 1 278 ? -26.725 5.343 15.987 1.00 87.75 278 MET A O 1
ATOM 2165 N N . PHE A 1 279 ? -26.662 7.314 17.075 1.00 89.81 279 PHE A N 1
ATOM 2166 C CA . PHE A 1 279 ? -27.493 6.953 18.231 1.00 89.81 279 PHE A CA 1
ATOM 2167 C C . PHE A 1 279 ? -28.965 7.356 18.065 1.00 89.81 279 PHE A C 1
ATOM 2169 O O . PHE A 1 279 ? -29.713 7.391 19.032 1.00 89.81 279 PHE A O 1
ATOM 2176 N N . THR A 1 280 ? -29.399 7.677 16.846 1.00 89.12 280 THR A N 1
ATOM 2177 C CA . THR A 1 280 ? -30.809 7.972 16.550 1.00 89.12 280 THR A CA 1
ATOM 2178 C C . THR A 1 280 ? -31.573 6.704 16.160 1.00 89.12 280 THR A C 1
ATOM 2180 O O . THR A 1 280 ? -30.969 5.684 15.820 1.00 89.12 280 THR A O 1
ATOM 2183 N N . PHE A 1 281 ? -32.911 6.767 16.139 1.00 89.25 281 PHE A N 1
ATOM 2184 C CA . PHE A 1 281 ? -33.756 5.661 15.663 1.00 89.25 281 PHE A CA 1
ATOM 2185 C C . PHE A 1 281 ? -33.343 5.173 14.268 1.00 89.25 281 PHE A C 1
ATOM 2187 O O . PHE A 1 281 ? -33.217 3.967 14.038 1.00 89.25 281 PHE A O 1
ATOM 2194 N N . ASP A 1 282 ? -33.095 6.115 13.357 1.00 88.94 282 ASP A N 1
ATOM 2195 C CA . ASP A 1 282 ? -32.627 5.829 12.004 1.00 88.94 282 ASP A CA 1
ATOM 2196 C C . ASP A 1 282 ? -31.210 5.247 12.011 1.00 88.94 282 ASP A C 1
ATOM 2198 O O . ASP A 1 282 ? -30.953 4.275 11.302 1.00 88.94 282 ASP A O 1
ATOM 2202 N N . GLY A 1 283 ? -30.312 5.779 12.850 1.00 89.75 283 GLY A N 1
ATOM 2203 C CA . GLY A 1 283 ? -28.965 5.238 13.064 1.00 89.75 283 GLY A CA 1
ATOM 2204 C C . GLY A 1 283 ? -28.982 3.763 13.446 1.00 89.75 283 GLY A C 1
ATOM 2205 O O . GLY A 1 283 ? -28.292 2.941 12.835 1.00 89.75 283 GLY A O 1
ATOM 2206 N N . TYR A 1 284 ? -29.852 3.410 14.390 1.00 90.31 284 TYR A N 1
ATOM 2207 C CA . TYR A 1 284 ? -29.994 2.043 14.861 1.00 90.31 284 TYR A CA 1
ATOM 2208 C C . TYR A 1 284 ? -30.566 1.101 13.791 1.00 90.31 284 TYR A C 1
ATOM 2210 O O . TYR A 1 284 ? -29.965 0.070 13.478 1.00 90.31 284 TYR A O 1
ATOM 2218 N N . HIS A 1 285 ? -31.722 1.451 13.215 1.00 90.25 285 HIS A N 1
ATOM 2219 C CA . HIS A 1 285 ? -32.465 0.554 12.324 1.00 90.25 285 HIS A CA 1
ATOM 2220 C C . HIS A 1 285 ? -31.885 0.482 10.911 1.00 90.25 285 HIS A C 1
ATOM 2222 O O . HIS A 1 285 ? -31.940 -0.577 10.291 1.00 90.25 285 HIS A O 1
ATOM 2228 N N . LYS A 1 286 ? -31.342 1.586 10.384 1.00 89.06 286 LYS A N 1
ATOM 2229 C CA . LYS A 1 286 ? -30.844 1.643 8.999 1.00 89.06 286 LYS A CA 1
ATOM 2230 C C . LYS A 1 286 ? -29.371 1.258 8.885 1.00 89.06 286 LYS A C 1
ATOM 2232 O O . LYS A 1 286 ? -28.967 0.767 7.832 1.00 89.06 286 LYS A O 1
ATOM 2237 N N . ARG A 1 287 ? -28.562 1.489 9.928 1.00 89.00 287 ARG A N 1
ATOM 2238 C CA . ARG A 1 287 ? -27.104 1.271 9.888 1.00 89.00 287 ARG A CA 1
ATOM 2239 C C . ARG A 1 287 ? -26.636 0.237 10.904 1.00 89.00 287 ARG A C 1
ATOM 2241 O O . ARG A 1 287 ? -26.169 -0.824 10.500 1.00 89.00 287 ARG A O 1
ATOM 2248 N N . PHE A 1 288 ? -26.791 0.503 12.200 1.00 90.75 288 PHE A N 1
ATOM 2249 C CA . PHE A 1 288 ? -26.169 -0.308 13.253 1.00 90.75 288 PHE A CA 1
ATOM 2250 C C . PHE A 1 288 ? -26.508 -1.805 13.163 1.00 90.75 288 PHE A C 1
ATOM 2252 O O . PHE A 1 288 ? -25.598 -2.626 13.233 1.00 90.75 288 PHE A O 1
ATOM 2259 N N . GLN A 1 289 ? -27.785 -2.167 12.978 1.00 90.31 289 GLN A N 1
ATOM 2260 C CA . GLN A 1 289 ? -28.231 -3.572 12.936 1.00 90.31 289 GLN A CA 1
ATOM 2261 C C . GLN A 1 289 ? -27.535 -4.412 11.857 1.00 90.31 289 GLN A C 1
ATOM 2263 O O . GLN A 1 289 ? -27.254 -5.586 12.085 1.00 90.31 289 GLN A O 1
ATOM 2268 N N . ASN A 1 290 ? -27.247 -3.821 10.698 1.00 90.50 290 ASN A N 1
ATOM 2269 C CA . ASN A 1 290 ? -26.584 -4.526 9.603 1.00 90.50 290 ASN A CA 1
ATOM 2270 C C . ASN A 1 290 ? -25.072 -4.588 9.843 1.00 90.50 290 ASN A C 1
ATOM 2272 O O . ASN A 1 290 ? -24.450 -5.643 9.730 1.00 90.50 290 ASN A O 1
ATOM 2276 N N . GLU A 1 291 ? -24.490 -3.459 10.238 1.00 90.50 291 GLU A N 1
ATOM 2277 C CA . GLU A 1 291 ? -23.042 -3.296 10.368 1.00 90.50 291 GLU A CA 1
ATOM 2278 C C . GLU A 1 291 ? -22.474 -4.079 11.554 1.00 90.50 291 GLU A C 1
ATOM 2280 O O . GLU A 1 291 ? -21.394 -4.656 11.456 1.00 90.50 291 GLU A O 1
ATOM 2285 N N . VAL A 1 292 ? -23.221 -4.199 12.659 1.00 91.50 292 VAL A N 1
ATOM 2286 C CA . VAL A 1 292 ? -22.785 -4.996 13.814 1.00 91.50 292 VAL A CA 1
ATOM 2287 C C . VAL A 1 292 ? -22.561 -6.462 13.443 1.00 91.50 292 VAL A C 1
ATOM 2289 O O . VAL A 1 292 ? -21.601 -7.060 13.921 1.00 91.50 292 VAL A O 1
AT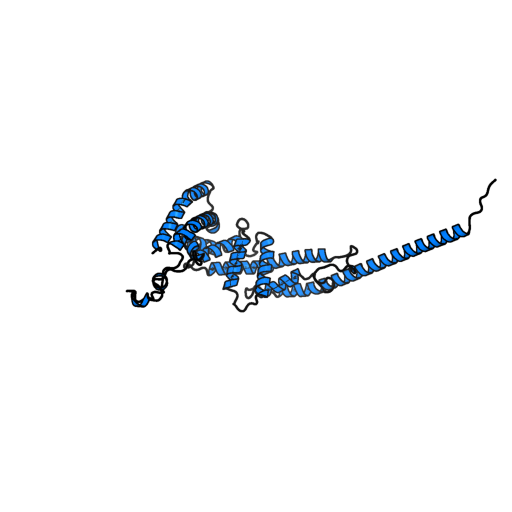OM 2292 N N . VAL A 1 293 ? -23.385 -7.037 12.560 1.00 91.50 293 VAL A N 1
ATOM 2293 C CA . VAL A 1 293 ? -23.243 -8.434 12.117 1.00 91.50 293 VAL A CA 1
ATOM 2294 C C . VAL A 1 293 ? -21.988 -8.596 11.260 1.00 91.50 293 VAL A C 1
ATOM 2296 O O . VAL A 1 293 ? -21.193 -9.505 11.502 1.00 91.50 293 VAL A O 1
ATOM 2299 N N . VAL A 1 294 ? -21.779 -7.684 10.305 1.00 91.19 294 VAL A N 1
ATOM 2300 C CA . VAL A 1 294 ? -20.613 -7.689 9.406 1.00 91.19 294 VAL A CA 1
ATOM 2301 C C . VAL A 1 294 ? -19.318 -7.537 10.200 1.00 91.19 294 VAL A C 1
ATOM 2303 O O . VAL A 1 294 ? -18.411 -8.359 10.079 1.00 91.19 294 VAL A O 1
ATOM 2306 N N . VAL A 1 295 ? -19.248 -6.524 11.066 1.00 90.50 295 VAL A N 1
ATOM 2307 C CA . VAL A 1 295 ? -18.048 -6.222 11.850 1.00 90.50 295 VAL A CA 1
ATOM 2308 C C . VAL A 1 295 ? -17.753 -7.320 12.871 1.00 90.50 295 VAL A C 1
ATOM 2310 O O . VAL A 1 295 ? -16.594 -7.688 13.048 1.00 90.50 295 VAL A O 1
ATOM 2313 N N . THR A 1 296 ? -18.780 -7.892 13.507 1.00 90.12 296 THR A N 1
ATOM 2314 C CA . THR A 1 296 ? -18.602 -9.021 14.435 1.00 90.12 296 THR A CA 1
ATOM 2315 C C . THR A 1 296 ? -18.020 -10.239 13.720 1.00 90.12 296 THR A C 1
ATOM 2317 O O . THR A 1 296 ? -17.085 -10.851 14.233 1.00 90.12 296 THR A O 1
ATOM 2320 N N . GLY A 1 297 ? -18.533 -10.574 12.531 1.00 87.56 297 GLY A N 1
ATOM 2321 C CA . GLY A 1 297 ? -17.999 -11.666 11.717 1.00 87.56 297 GLY A CA 1
ATOM 2322 C C . GLY A 1 297 ? -16.547 -11.425 11.304 1.00 87.56 297 GLY A C 1
ATOM 2323 O O . GLY A 1 297 ? -15.711 -12.310 11.471 1.00 87.56 297 GLY A O 1
ATOM 2324 N N . LEU A 1 298 ? -16.233 -10.211 10.844 1.00 87.94 298 LEU A N 1
ATOM 2325 C CA . LEU A 1 298 ? -14.880 -9.834 10.441 1.00 87.94 298 LEU A CA 1
ATOM 2326 C C . LEU A 1 298 ? -13.889 -9.946 11.610 1.00 87.94 298 LEU A C 1
ATOM 2328 O O . LEU A 1 298 ? -12.918 -10.695 11.506 1.00 87.94 298 LEU A O 1
ATOM 2332 N N . LEU A 1 299 ? -14.154 -9.295 12.752 1.00 87.31 299 LEU A N 1
ATOM 2333 C CA . LEU A 1 299 ? -13.249 -9.383 13.907 1.00 87.31 299 LEU A CA 1
ATOM 2334 C C . LEU A 1 299 ? -13.110 -10.812 14.416 1.00 87.31 299 LEU A C 1
ATOM 2336 O O . LEU A 1 299 ? -12.020 -11.196 14.813 1.00 87.31 299 LEU A O 1
ATOM 2340 N N . ALA A 1 300 ? -14.169 -11.622 14.396 1.00 83.19 300 ALA A N 1
ATOM 2341 C CA . ALA A 1 300 ? -14.063 -13.013 14.825 1.00 83.19 300 ALA A CA 1
ATOM 2342 C C . ALA A 1 300 ? -13.080 -13.827 13.962 1.00 83.19 300 ALA A C 1
ATOM 2344 O O . ALA A 1 300 ? -12.450 -14.754 14.471 1.00 83.19 300 ALA A O 1
ATOM 2345 N N . THR A 1 301 ? -12.923 -13.476 12.681 1.00 85.56 301 THR A N 1
ATOM 2346 C CA . THR A 1 301 ? -11.922 -14.094 11.796 1.00 85.56 301 THR A CA 1
ATOM 2347 C C . THR A 1 301 ? -10.518 -13.509 11.965 1.00 85.56 301 THR A C 1
ATOM 2349 O O . THR A 1 301 ? -9.539 -14.245 11.853 1.00 85.56 301 THR A O 1
ATOM 2352 N N . GLU A 1 302 ? -10.408 -12.214 12.268 1.00 89.75 302 GLU A N 1
ATOM 2353 C CA . GLU A 1 302 ? -9.130 -11.500 12.382 1.00 89.75 302 GLU A CA 1
ATOM 2354 C C . GLU A 1 302 ? -8.467 -11.659 13.761 1.00 89.75 302 GLU A C 1
ATOM 2356 O O . GLU A 1 302 ? -7.267 -11.916 13.863 1.00 89.75 302 GLU A O 1
ATOM 2361 N N . ASP A 1 303 ? -9.249 -11.561 14.840 1.00 88.31 303 ASP A N 1
ATOM 2362 C CA . ASP A 1 303 ? -8.761 -11.565 16.222 1.00 88.31 303 ASP A CA 1
ATOM 2363 C C . ASP A 1 303 ? -7.840 -12.740 16.567 1.00 88.31 303 ASP A C 1
ATOM 2365 O O . ASP A 1 303 ? -6.839 -12.495 17.246 1.00 88.31 303 ASP A O 1
ATOM 2369 N N . PRO A 1 304 ? -8.121 -13.995 16.152 1.00 88.94 304 PRO A N 1
ATOM 2370 C CA . PRO A 1 304 ? -7.279 -15.131 16.509 1.00 88.94 304 PRO A CA 1
ATOM 2371 C C . PRO A 1 304 ? -5.813 -14.926 16.125 1.00 88.94 304 PRO A C 1
ATOM 2373 O O . PRO A 1 304 ? -4.930 -15.088 16.966 1.00 88.94 304 PRO A O 1
ATOM 2376 N N . TRP A 1 305 ? -5.531 -14.498 14.896 1.00 91.50 305 TRP A N 1
ATOM 2377 C CA . TRP A 1 305 ? -4.151 -14.323 14.447 1.00 91.50 305 TRP A CA 1
ATOM 2378 C C . TRP A 1 305 ? -3.572 -12.966 14.877 1.00 91.50 305 TRP A C 1
ATOM 2380 O O . TRP A 1 305 ? -2.417 -12.892 15.313 1.00 91.50 305 TRP A O 1
ATOM 2390 N N . VAL A 1 306 ? -4.383 -11.897 14.889 1.00 93.75 306 VAL A N 1
ATOM 2391 C CA . VAL A 1 306 ? -3.938 -10.566 15.339 1.00 93.75 306 VAL A CA 1
ATOM 2392 C C . VAL A 1 306 ? -3.540 -10.596 16.816 1.00 93.75 306 VAL A C 1
ATOM 2394 O O . VAL A 1 306 ? -2.475 -10.096 17.186 1.00 93.75 306 VAL A O 1
ATOM 2397 N N . LEU A 1 307 ? -4.329 -11.251 17.672 1.00 91.69 307 LEU A N 1
ATOM 2398 C CA . LEU A 1 307 ? -4.060 -11.366 19.109 1.00 91.69 307 LEU A CA 1
ATOM 2399 C C . LEU A 1 307 ? -3.148 -12.545 19.477 1.00 91.69 307 LEU A C 1
ATOM 2401 O O . LEU A 1 307 ? -2.787 -12.682 20.646 1.00 91.69 307 LEU A O 1
ATOM 2405 N N . GLY A 1 308 ? -2.734 -13.368 18.508 1.00 87.06 308 GLY A N 1
ATOM 2406 C CA . GLY A 1 308 ? -1.888 -14.542 18.752 1.00 87.06 308 GLY A CA 1
ATOM 2407 C C . GLY A 1 308 ? -2.598 -15.648 19.541 1.00 87.06 308 GLY A C 1
ATOM 2408 O O . GLY A 1 308 ? -1.957 -16.408 20.261 1.00 87.06 308 GLY A O 1
ATOM 2409 N N . GLN A 1 309 ? -3.922 -15.709 19.433 1.00 80.50 309 GLN A N 1
ATOM 2410 C CA . GLN A 1 309 ? -4.783 -16.755 19.968 1.00 80.50 309 GLN A CA 1
ATOM 2411 C C . GLN A 1 309 ? -5.126 -17.734 18.840 1.00 80.50 309 GLN A C 1
ATOM 2413 O O . GLN A 1 309 ? -6.276 -17.814 18.415 1.00 80.50 309 GLN A O 1
ATOM 2418 N N . GLU A 1 310 ? -4.130 -18.455 18.327 1.00 66.56 310 GLU A N 1
ATOM 2419 C CA . GLU A 1 310 ? -4.338 -19.540 17.360 1.00 66.56 310 GLU A CA 1
ATOM 2420 C C . GLU A 1 310 ? -5.313 -20.569 17.956 1.00 66.56 310 GLU A C 1
ATOM 2422 O O . GLU A 1 310 ? -5.001 -21.275 18.918 1.00 66.56 310 GLU A O 1
ATOM 2427 N N . ARG A 1 311 ? -6.537 -20.604 17.422 1.00 69.25 311 ARG A N 1
ATOM 2428 C CA . ARG A 1 311 ? -7.637 -21.432 17.930 1.00 69.25 311 ARG A CA 1
ATOM 2429 C C . ARG A 1 311 ? -7.751 -22.721 17.130 1.00 69.25 311 ARG A C 1
ATOM 2431 O O . ARG A 1 311 ? -7.698 -22.719 15.893 1.00 69.25 311 ARG A O 1
ATOM 2438 N N . SER A 1 312 ? -7.974 -23.830 17.836 1.00 73.19 312 SER A N 1
ATOM 2439 C CA . SER A 1 312 ? -8.224 -25.119 17.192 1.00 73.19 312 SER A CA 1
ATOM 2440 C C . SER A 1 312 ? -9.459 -25.039 16.283 1.00 73.19 312 SER A C 1
ATOM 2442 O O . SER A 1 312 ? -10.315 -24.163 16.431 1.00 73.19 312 SER A O 1
ATOM 2444 N N . ALA A 1 313 ? -9.590 -25.967 15.333 1.00 70.50 313 ALA A N 1
ATOM 2445 C CA . ALA A 1 313 ? -10.778 -26.025 14.476 1.00 70.50 313 ALA A CA 1
ATOM 2446 C C . ALA A 1 313 ? -12.083 -26.179 15.288 1.00 70.50 313 ALA A C 1
ATOM 2448 O O . ALA A 1 313 ? -13.113 -25.624 14.910 1.00 70.50 313 ALA A O 1
ATOM 2449 N N . ALA A 1 314 ? -12.026 -26.881 16.427 1.00 73.25 314 ALA A N 1
ATOM 2450 C CA . ALA A 1 314 ? -13.160 -27.040 17.333 1.00 73.25 314 ALA A CA 1
ATOM 2451 C C . ALA A 1 314 ? -13.527 -25.727 18.046 1.00 73.25 314 ALA A C 1
ATOM 2453 O O . ALA A 1 314 ? -14.709 -25.423 18.196 1.00 73.25 314 ALA A O 1
ATOM 2454 N N . ASP A 1 315 ? -12.532 -24.931 18.441 1.00 76.94 315 ASP A N 1
ATOM 2455 C CA . ASP A 1 315 ? -12.761 -23.627 19.072 1.00 76.94 315 ASP A CA 1
ATOM 2456 C C . ASP A 1 315 ? -13.334 -22.624 18.068 1.00 76.94 315 ASP A C 1
ATOM 2458 O O . ASP A 1 315 ? -14.323 -21.962 18.365 1.00 76.94 315 ASP A O 1
ATOM 2462 N N . ARG A 1 316 ? -12.821 -22.616 16.829 1.00 71.75 316 ARG A N 1
ATOM 2463 C CA . ARG A 1 316 ? -13.379 -21.802 15.738 1.00 71.75 316 ARG A CA 1
ATOM 2464 C C . ARG A 1 316 ? -14.844 -22.137 15.449 1.00 71.75 316 ARG A C 1
ATOM 2466 O O . ARG A 1 316 ? -15.656 -21.235 15.277 1.00 71.75 316 ARG A O 1
ATOM 2473 N N . ALA A 1 317 ? -15.212 -23.420 15.435 1.00 72.62 317 ALA A N 1
ATOM 2474 C CA . ALA A 1 317 ? -16.605 -23.829 15.242 1.00 72.62 317 ALA A CA 1
ATOM 2475 C C . ALA A 1 317 ? -17.523 -23.354 16.386 1.00 72.62 317 ALA A C 1
ATOM 2477 O O . ALA A 1 317 ? -18.661 -22.948 16.143 1.00 72.62 317 ALA A O 1
ATOM 2478 N N . ARG A 1 318 ? -17.026 -23.361 17.630 1.00 78.38 318 ARG A N 1
ATOM 2479 C CA . ARG A 1 318 ? -17.752 -22.825 18.793 1.00 78.38 318 ARG A CA 1
ATOM 2480 C C . ARG A 1 318 ? -17.903 -21.309 18.726 1.00 78.38 318 ARG A C 1
ATOM 2482 O O . ARG A 1 318 ? -18.982 -20.811 19.029 1.00 78.38 318 ARG A O 1
ATOM 2489 N N . ASP A 1 319 ? -16.866 -20.594 18.299 1.00 77.00 319 ASP A N 1
ATOM 2490 C CA . ASP A 1 319 ? -16.910 -19.140 18.128 1.00 77.00 319 ASP A CA 1
ATOM 2491 C C . ASP A 1 319 ? -17.959 -18.731 17.096 1.00 77.00 319 ASP A C 1
ATOM 2493 O O . ASP A 1 319 ? -18.766 -17.845 17.366 1.00 77.00 319 ASP A O 1
ATOM 2497 N N . VAL A 1 320 ? -18.008 -19.436 15.958 1.00 76.50 320 VAL A N 1
ATOM 2498 C CA . VAL A 1 320 ? -19.024 -19.224 14.915 1.00 76.50 320 VAL A CA 1
ATOM 2499 C C . VAL A 1 320 ? -20.433 -19.434 15.473 1.00 76.50 320 VAL A C 1
ATOM 2501 O O . VAL A 1 320 ? -21.311 -18.599 15.259 1.00 76.50 320 VAL A O 1
ATOM 2504 N N . ALA A 1 321 ? -20.650 -20.501 16.248 1.00 79.19 321 ALA A N 1
ATOM 2505 C CA . ALA A 1 321 ? -21.933 -20.744 16.909 1.00 79.19 321 ALA A CA 1
ATOM 2506 C C . ALA A 1 321 ? -22.281 -19.667 17.960 1.00 79.19 321 ALA A C 1
ATOM 2508 O O . ALA A 1 321 ? -23.456 -19.399 18.209 1.00 79.19 321 ALA A O 1
ATOM 2509 N N . ALA A 1 322 ? -21.275 -19.022 18.558 1.00 84.44 322 ALA A N 1
ATOM 2510 C CA . ALA A 1 322 ? -21.435 -17.973 19.562 1.00 84.44 322 ALA A CA 1
ATOM 2511 C C . ALA A 1 322 ? -21.556 -16.548 18.979 1.00 84.44 322 ALA A C 1
ATOM 2513 O O . ALA A 1 322 ? -21.809 -15.612 19.746 1.00 84.44 322 ALA A O 1
ATOM 2514 N N . LEU A 1 323 ? -21.425 -16.358 17.656 1.00 86.06 323 LEU A N 1
ATOM 2515 C CA . LEU A 1 323 ? -21.479 -15.035 17.009 1.00 86.06 323 LEU A CA 1
ATOM 2516 C C . LEU A 1 323 ? -22.792 -14.291 17.275 1.00 86.06 323 LEU A C 1
ATOM 2518 O O . LEU A 1 323 ? -22.771 -13.080 17.492 1.00 86.06 323 LEU A O 1
ATOM 2522 N N . GLY A 1 324 ? -23.925 -14.999 17.309 1.00 88.12 324 GLY A N 1
ATOM 2523 C CA . GLY A 1 324 ? -25.225 -14.396 17.627 1.00 88.12 324 GLY A CA 1
ATOM 2524 C C . GLY A 1 324 ? -25.240 -13.794 19.035 1.00 88.12 324 GLY A C 1
ATOM 2525 O O . GLY A 1 324 ? -25.510 -12.608 19.210 1.00 88.12 324 GLY A O 1
ATOM 2526 N N . ALA A 1 325 ? -24.816 -14.575 20.032 1.00 89.81 325 ALA A N 1
ATOM 2527 C CA . ALA A 1 325 ? -24.726 -14.110 21.415 1.00 89.81 325 ALA A CA 1
ATOM 2528 C C . ALA A 1 325 ? -23.700 -12.976 21.595 1.00 89.81 325 ALA A C 1
ATOM 2530 O O . ALA A 1 325 ? -23.880 -12.110 22.451 1.00 89.81 325 ALA A O 1
ATOM 2531 N N . LEU A 1 326 ? -22.614 -12.971 20.815 1.00 89.25 326 LEU A N 1
ATOM 2532 C CA . LEU A 1 326 ? -21.642 -11.875 20.796 1.00 89.25 326 LEU A CA 1
ATOM 2533 C C . LEU A 1 326 ? -22.248 -10.597 20.204 1.00 89.25 326 LEU A C 1
ATOM 2535 O O . LEU A 1 326 ? -22.122 -9.534 20.807 1.00 89.25 326 LEU A O 1
ATOM 2539 N N . THR A 1 327 ? -22.964 -10.713 19.086 1.00 91.94 327 THR A N 1
ATOM 2540 C CA . THR A 1 327 ? -23.694 -9.602 18.458 1.00 91.94 327 THR A CA 1
ATOM 2541 C C . THR A 1 327 ? -24.680 -8.975 19.447 1.00 91.94 327 THR A C 1
ATOM 2543 O O . THR A 1 327 ? -24.750 -7.753 19.565 1.00 91.94 327 THR A O 1
ATOM 2546 N N . ASP A 1 328 ? -25.385 -9.791 20.234 1.00 92.69 328 ASP A N 1
ATOM 2547 C CA . ASP A 1 328 ? -26.310 -9.306 21.263 1.00 92.69 328 ASP A CA 1
ATOM 2548 C C . ASP A 1 328 ? -25.601 -8.576 22.416 1.00 92.69 328 ASP A C 1
ATOM 2550 O O . ASP A 1 328 ? -26.123 -7.582 22.928 1.00 92.69 328 ASP A O 1
ATOM 2554 N N . ARG A 1 329 ? -24.397 -9.016 22.817 1.00 92.81 329 ARG A N 1
ATOM 2555 C CA . ARG A 1 329 ? -23.575 -8.289 23.805 1.00 92.81 329 ARG A CA 1
ATOM 2556 C C . ARG A 1 329 ? -23.117 -6.933 23.271 1.00 92.81 329 ARG A C 1
ATOM 2558 O O . ARG A 1 329 ? -23.202 -5.947 23.996 1.00 92.81 329 ARG A O 1
ATOM 2565 N N . VAL A 1 330 ? -22.705 -6.860 22.004 1.00 92.44 330 VAL A N 1
ATOM 2566 C CA . VAL A 1 330 ? -22.349 -5.587 21.350 1.00 92.44 330 VAL A CA 1
ATOM 2567 C C . VAL A 1 330 ? -23.567 -4.670 21.248 1.00 92.44 330 VAL A C 1
ATOM 2569 O O . VAL A 1 330 ? -23.472 -3.482 21.547 1.00 92.44 330 VAL A O 1
ATOM 2572 N N . ARG A 1 331 ? -24.734 -5.216 20.886 1.00 93.38 331 ARG A N 1
ATOM 2573 C CA . ARG A 1 331 ? -25.997 -4.466 20.866 1.00 93.38 331 ARG A CA 1
ATOM 2574 C C . ARG A 1 331 ? -26.323 -3.894 22.242 1.00 93.38 331 ARG A C 1
ATOM 2576 O O . ARG A 1 331 ? -26.767 -2.757 22.316 1.00 93.38 331 ARG A O 1
ATOM 2583 N N . ARG A 1 332 ? -26.078 -4.639 23.322 1.00 93.25 332 ARG A N 1
ATOM 2584 C CA . ARG A 1 332 ? -26.276 -4.136 24.688 1.00 93.25 332 ARG A CA 1
ATOM 2585 C C . ARG A 1 332 ? -25.396 -2.922 24.984 1.00 93.25 332 ARG A C 1
ATOM 2587 O O . ARG A 1 332 ? -25.937 -1.917 25.420 1.00 93.25 332 ARG A O 1
ATOM 2594 N N . LEU A 1 333 ? -24.102 -2.983 24.659 1.00 91.50 333 LEU A N 1
ATOM 2595 C CA . LEU A 1 333 ? -23.189 -1.838 24.810 1.00 91.50 333 LEU A CA 1
ATOM 2596 C C . LEU A 1 333 ? -23.641 -0.624 23.991 1.00 91.50 333 LEU A C 1
ATOM 2598 O O . LEU A 1 333 ? -23.593 0.502 24.469 1.00 91.50 333 LEU A O 1
ATOM 2602 N N . TYR A 1 334 ? -24.115 -0.844 22.763 1.00 91.12 334 TYR A N 1
ATOM 2603 C CA . TYR A 1 334 ? -24.684 0.235 21.958 1.00 91.12 334 TYR A CA 1
ATOM 2604 C C . TYR A 1 334 ? -25.920 0.849 22.628 1.00 91.12 334 TYR A C 1
ATOM 2606 O O . TYR A 1 334 ? -26.047 2.067 22.665 1.00 91.12 334 TYR A O 1
ATOM 2614 N N . LEU A 1 335 ? -26.820 0.018 23.163 1.00 91.12 335 LEU A N 1
ATOM 2615 C CA . LEU A 1 335 ? -28.059 0.477 23.793 1.00 91.12 335 LEU A CA 1
ATOM 2616 C C . LEU A 1 335 ? -27.831 1.194 25.131 1.00 91.12 335 LEU A C 1
ATOM 2618 O O . LEU A 1 335 ? -28.674 1.987 25.525 1.00 91.12 335 LEU A O 1
ATOM 2622 N N . GLU A 1 336 ? -26.705 0.959 25.804 1.00 89.69 336 GLU A N 1
ATOM 2623 C CA . GLU A 1 336 ? -26.291 1.744 26.977 1.00 89.69 336 GLU A CA 1
ATOM 2624 C C . GLU A 1 336 ? -25.950 3.199 26.612 1.00 89.69 336 GLU A C 1
ATOM 2626 O O . GLU A 1 336 ? -26.117 4.094 27.438 1.00 89.69 336 GLU A O 1
ATOM 2631 N N . GLU A 1 337 ? -25.504 3.446 25.376 1.00 84.25 337 GLU A N 1
ATOM 2632 C CA . GLU A 1 337 ? -25.227 4.790 24.848 1.00 84.25 337 GLU A CA 1
ATOM 2633 C C . GLU A 1 337 ? -26.355 5.348 23.964 1.00 84.25 337 GLU A C 1
ATOM 2635 O O . GLU A 1 337 ? -26.315 6.511 23.561 1.00 84.25 337 GLU A O 1
ATOM 2640 N N . TYR A 1 338 ? -27.361 4.529 23.659 1.00 83.31 338 TYR A N 1
ATOM 2641 C CA . TYR A 1 338 ? -28.553 4.923 22.919 1.00 83.31 338 TYR A CA 1
ATOM 2642 C C . TYR A 1 338 ? -29.509 5.673 23.854 1.00 83.31 338 TYR A C 1
ATOM 2644 O O . TYR A 1 338 ? -29.939 5.125 24.869 1.00 83.31 338 TYR A O 1
ATOM 2652 N N . VAL A 1 339 ? -29.827 6.926 23.513 1.00 64.38 339 VAL A N 1
ATOM 2653 C CA . VAL A 1 339 ? -30.682 7.823 24.316 1.00 64.38 339 VAL A CA 1
ATOM 2654 C C . VAL A 1 339 ? -32.037 8.015 23.662 1.00 64.38 339 VAL A C 1
ATOM 2656 O O . VAL A 1 339 ? -32.061 8.319 22.447 1.00 64.38 339 VAL A O 1
#